Protein AF-0000000084991594 (afdb_homodimer)

Foldseek 3Di:
DDKWKKKKKWDFQQPPQCQQVVLQVLCVVLVWAWEWEADPVNIIIIMTIDDPVSVVVSQVQSCPTDPPTDTDDMDMDIDGHDVPGDHYYYDD/DDKWKKKKKWDFQQPPQCQQVVLQVLCVVLVWAWEWEADPVNIIIIMTIDDPVSVVVSQVQSCVTDPPTDTDDMDMDIDGHDVPGDHYYYDD

Radius of gyration: 16.18 Å; Cα contacts (8 Å, |Δi|>4): 440; chains: 2; bounding box: 39×45×33 Å

Organism: Ammonifex degensii (strain DSM 10501 / KC4) (NCBI:txid429009)

InterPro domains:
  IPR001792 Acylphosphatase-like domain [PF00708] (7-90)
  IPR001792 Acylphosphatase-like domain [PS51160] (5-92)
  IPR017968 Acylphosphatase, conserved site [PS00150] (10-20)
  IPR017968 Acylphosphatase, conserved site [PS00151] (34-50)
  IPR020456 Acylphosphatase [PR00112] (5-20)
  IPR020456 Acylphosphatase [PR00112] (26-51)
  IPR020456 Acylphosphatase [PTHR47268] (4-91)
  IPR036046 Acylphosphatase-like domain superfamily [SSF54975] (2-91)

Secondary structure (DSSP, 8-state):
--EEEEEEEEEEE-SSSSHHHHHHHHHHHHT-EEEEEE-TTS-EEEEEEEEHHHHHHHHHHHTT-STT-EEEEEEEEEE------SSEEEE-/--EEEEEEEEEEE-SSSSHHHHHHHHHHHHT-EEEEEE-TTS-EEEEEEEEHHHHHHHHHHHTT-STT-EEEEEEEEEE------SSEEEE-

Solvent-accessible surface area (backbone atoms only — not comparable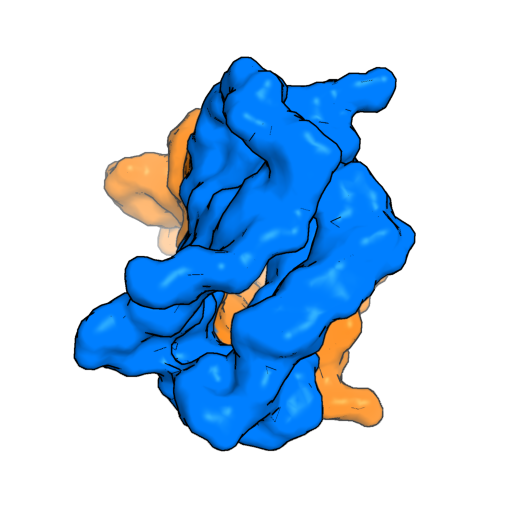 to full-atom values): 9632 Å² total; per-residue (Å²): 128,61,64,29,24,39,41,36,40,39,34,53,51,45,63,97,34,54,35,57,63,46,49,48,53,51,30,60,74,60,64,34,22,34,36,30,30,69,44,95,87,46,33,36,38,35,38,42,33,32,44,47,69,49,47,50,49,52,54,58,44,59,63,52,56,36,81,80,34,44,55,38,31,41,38,40,37,54,46,79,54,76,81,86,52,92,48,59,45,78,49,126,129,62,63,28,23,40,42,37,42,40,35,52,51,46,63,97,34,56,37,58,64,46,50,48,53,50,30,59,74,60,64,34,22,34,36,29,30,71,43,96,87,47,33,36,39,34,39,41,32,32,45,46,70,48,46,52,51,51,54,57,44,58,63,50,56,36,80,79,33,45,54,37,32,42,38,40,38,54,46,79,54,75,82,86,53,92,47,59,47,78,49,128

pLDDT: mean 97.6, std 2.33, range [81.5, 98.94]

Sequence (184 aa):
MKQVRAHVIVHGKVQGVYFRASTLEKAREEGVTGWVRNRPDGTVEAVFEGEEERVKRMIAWCHQGPPWAEVERVEVNWEDWRGEFTDFTIRRMKQVRAHVIVHGKVQGVYFRASTLEKAREEGVTGWVRNRPDGTVEAVFEGEEERVKRMIAWCHQGPPWAEVERVEVNWEDWRGEFTDFTIRR

Structure (mmCIF, N/CA/C/O backbone):
data_AF-0000000084991594-model_v1
#
loop_
_entity.id
_entity.type
_entity.pdbx_description
1 polymer Acylphosphatase
#
loop_
_atom_site.group_PDB
_atom_site.id
_atom_site.type_symbol
_atom_site.label_atom_id
_atom_site.label_alt_id
_atom_site.label_comp_id
_atom_site.label_asym_id
_atom_site.label_entity_id
_atom_site.label_seq_id
_atom_site.pdbx_PDB_ins_code
_atom_site.Cartn_x
_atom_site.Cartn_y
_atom_site.Cartn_z
_atom_site.occupancy
_atom_site.B_iso_or_equiv
_atom_site.auth_seq_id
_atom_site.auth_comp_id
_atom_site.auth_asym_id
_atom_site.auth_atom_id
_atom_site.pdbx_PDB_model_num
ATOM 1 N N . MET A 1 1 ? -13.617 16.797 -5.047 1 81.5 1 MET A N 1
ATOM 2 C CA . MET A 1 1 ? -12.867 15.547 -4.984 1 81.5 1 MET A CA 1
ATOM 3 C C . MET A 1 1 ? -12.734 15.07 -3.545 1 81.5 1 MET A C 1
ATOM 5 O O . MET A 1 1 ? -12.688 15.875 -2.615 1 81.5 1 MET A O 1
ATOM 9 N N . LYS A 1 2 ? -12.781 13.773 -3.23 1 92.69 2 LYS A N 1
ATOM 10 C CA . LYS A 1 2 ? -12.812 13.227 -1.874 1 92.69 2 LYS A CA 1
ATOM 11 C C . LYS A 1 2 ? -11.484 13.477 -1.157 1 92.69 2 LYS A C 1
ATOM 13 O O . LYS A 1 2 ? -10.422 13.203 -1.706 1 92.69 2 LYS A O 1
ATOM 18 N N . GLN A 1 3 ? -11.586 14.234 -0.005 1 97.25 3 GLN A N 1
ATOM 19 C CA . GLN A 1 3 ? -10.422 14.438 0.849 1 97.25 3 GLN A CA 1
ATOM 20 C C . GLN A 1 3 ? -10.211 13.25 1.787 1 97.25 3 GLN A C 1
ATOM 22 O O . GLN A 1 3 ? -11.164 12.766 2.404 1 97.25 3 GLN A O 1
ATOM 27 N N . VAL A 1 4 ? -8.945 12.82 1.884 1 97.5 4 VAL A N 1
ATOM 28 C CA . VAL A 1 4 ? -8.688 11.648 2.711 1 97.5 4 VAL A CA 1
ATOM 29 C C . VAL A 1 4 ? -7.398 11.852 3.512 1 97.5 4 VAL A C 1
ATOM 31 O O . VAL A 1 4 ? -6.699 12.852 3.328 1 97.5 4 VAL A O 1
ATOM 34 N N . ARG A 1 5 ? -7.203 10.906 4.441 1 98.38 5 ARG A N 1
ATOM 35 C CA . ARG A 1 5 ? -5.992 10.82 5.25 1 98.38 5 ARG A CA 1
ATOM 36 C C . ARG A 1 5 ? -5.43 9.398 5.246 1 98.38 5 ARG A C 1
ATOM 38 O O . ARG A 1 5 ? -6.18 8.43 5.359 1 98.38 5 ARG A O 1
ATOM 45 N N . ALA A 1 6 ? -4.129 9.281 5.07 1 98.62 6 ALA A N 1
ATOM 46 C CA . ALA A 1 6 ? -3.447 7.996 5.164 1 98.62 6 ALA A CA 1
ATOM 47 C C . ALA A 1 6 ? -2.252 8.07 6.109 1 98.62 6 ALA A C 1
ATOM 49 O O . ALA A 1 6 ? -1.433 8.992 6.008 1 98.62 6 ALA A O 1
ATOM 50 N N . HIS A 1 7 ? -2.188 7.203 7.012 1 98.81 7 HIS A N 1
ATOM 51 C CA . HIS A 1 7 ? -1.019 6.961 7.852 1 98.81 7 HIS A CA 1
ATOM 52 C C . HIS A 1 7 ? -0.185 5.801 7.312 1 98.81 7 HIS A C 1
ATOM 54 O O . HIS A 1 7 ? -0.691 4.691 7.156 1 98.81 7 HIS A O 1
ATOM 60 N N . VAL A 1 8 ? 1.126 6.02 7.059 1 98.88 8 VAL A N 1
ATOM 61 C CA . VAL A 1 8 ? 1.955 5.078 6.312 1 98.88 8 VAL A CA 1
ATOM 62 C C . VAL A 1 8 ? 3.223 4.766 7.102 1 98.88 8 VAL A C 1
ATOM 64 O O . VAL A 1 8 ? 3.857 5.668 7.656 1 98.88 8 VAL A O 1
ATOM 67 N N . ILE A 1 9 ? 3.551 3.465 7.141 1 98.88 9 ILE A N 1
ATOM 68 C CA . ILE A 1 9 ? 4.832 3.027 7.688 1 98.88 9 ILE A CA 1
ATOM 69 C C . ILE A 1 9 ? 5.602 2.238 6.629 1 98.88 9 ILE A C 1
ATOM 71 O O . ILE A 1 9 ? 5.082 1.269 6.07 1 98.88 9 ILE A O 1
ATOM 75 N N . VAL A 1 10 ? 6.816 2.664 6.406 1 98.88 10 VAL A N 1
ATOM 76 C CA . VAL A 1 10 ? 7.66 2.045 5.391 1 98.88 10 VAL A CA 1
ATOM 77 C C . VAL A 1 10 ? 8.812 1.303 6.062 1 98.88 10 VAL A C 1
ATOM 79 O O . VAL A 1 10 ? 9.531 1.872 6.891 1 98.88 10 VAL A O 1
ATOM 82 N N . HIS A 1 11 ? 8.977 0.034 5.758 1 98.88 11 HIS A N 1
ATOM 83 C CA . HIS A 1 11 ? 10.016 -0.833 6.305 1 98.88 11 HIS A CA 1
ATOM 84 C C . HIS A 1 11 ? 11.07 -1.154 5.254 1 98.88 11 HIS A C 1
ATOM 86 O O . HIS A 1 11 ? 10.766 -1.205 4.059 1 98.88 11 HIS A O 1
ATOM 92 N N . GLY A 1 12 ? 12.352 -1.559 5.719 1 98.62 12 GLY A N 1
ATOM 93 C CA . GLY A 1 12 ? 13.469 -1.92 4.863 1 98.62 12 GLY A CA 1
ATOM 94 C C . GLY A 1 12 ? 14.703 -1.073 5.105 1 98.62 12 GLY A C 1
ATOM 95 O O . GLY A 1 12 ? 14.93 -0.595 6.219 1 98.62 12 GLY A O 1
ATOM 96 N N . LYS A 1 13 ? 15.57 -0.995 4.125 1 98.44 13 LYS A N 1
ATOM 97 C CA . LYS A 1 13 ? 16.641 -0.004 4.125 1 98.44 13 LYS A CA 1
ATOM 98 C C . LYS A 1 13 ? 16.125 1.362 3.678 1 98.44 13 LYS A C 1
ATOM 100 O O . LYS A 1 13 ? 16.266 1.727 2.508 1 98.44 13 LYS A O 1
ATOM 105 N N . VAL A 1 14 ? 15.602 2.129 4.656 1 98.75 14 VAL A N 1
ATOM 106 C CA . VAL A 1 14 ? 14.836 3.312 4.27 1 98.75 14 VAL A CA 1
ATOM 107 C C . VAL A 1 14 ? 15.352 4.531 5.031 1 98.75 14 VAL A C 1
ATOM 109 O O . VAL A 1 14 ? 14.836 5.637 4.863 1 98.75 14 VAL A O 1
ATOM 112 N N . GLN A 1 15 ? 16.266 4.316 5.945 1 98.06 15 GLN A N 1
ATOM 113 C CA . GLN A 1 15 ? 16.969 5.434 6.574 1 98.06 15 GLN A CA 1
ATOM 114 C C . GLN A 1 15 ? 18.391 5.551 6.055 1 98.06 15 GLN A C 1
ATOM 116 O O . GLN A 1 15 ? 18.984 4.562 5.605 1 98.06 15 GLN A O 1
ATOM 121 N N . GLY A 1 16 ? 18.844 6.836 6.156 1 97.56 16 GLY A N 1
ATOM 122 C CA . GLY A 1 16 ? 20.172 7.086 5.605 1 97.56 16 GLY A CA 1
ATOM 123 C C . GLY A 1 16 ? 20.188 7.102 4.09 1 97.56 16 GLY A C 1
ATOM 124 O O . GLY A 1 16 ? 21.25 6.988 3.477 1 97.56 16 GLY A O 1
ATOM 125 N N . VAL A 1 17 ? 19.047 7.23 3.492 1 98.38 17 VAL A N 1
ATOM 126 C CA . VAL A 1 17 ? 18.969 7.164 2.037 1 98.38 17 VAL A CA 1
ATOM 127 C 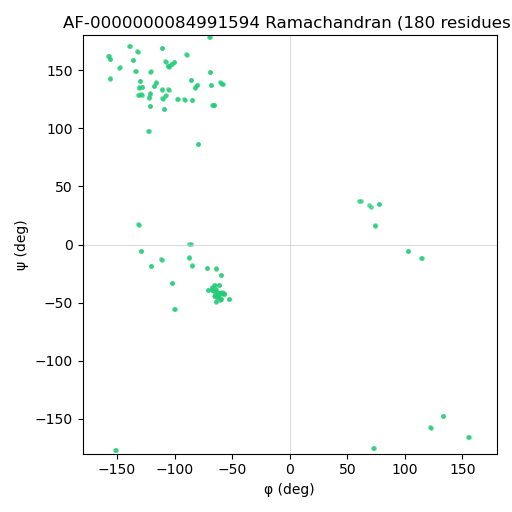C . VAL A 1 17 ? 18.141 8.344 1.511 1 98.38 17 VAL A C 1
ATOM 129 O O . VAL A 1 17 ? 17.484 8.234 0.476 1 98.38 17 VAL A O 1
ATOM 132 N N . TYR A 1 18 ? 17.906 9.406 2.238 1 98.12 18 TYR A N 1
ATOM 133 C CA . TYR A 1 18 ? 17.219 10.641 1.867 1 98.12 18 TYR A CA 1
ATOM 134 C C . TYR A 1 18 ? 15.734 10.406 1.651 1 98.12 18 TYR A C 1
ATOM 136 O O . TYR A 1 18 ? 15.117 11.039 0.791 1 98.12 18 TYR A O 1
ATOM 144 N N . PHE A 1 19 ? 15.156 9.523 2.385 1 98.75 19 PHE A N 1
ATOM 145 C CA . PHE A 1 19 ? 13.742 9.203 2.229 1 98.75 19 PHE A CA 1
ATOM 146 C C . PHE A 1 19 ? 12.875 10.398 2.611 1 98.75 19 PHE A C 1
ATOM 148 O O . PHE A 1 19 ? 11.93 10.734 1.896 1 98.75 19 PHE A O 1
ATOM 155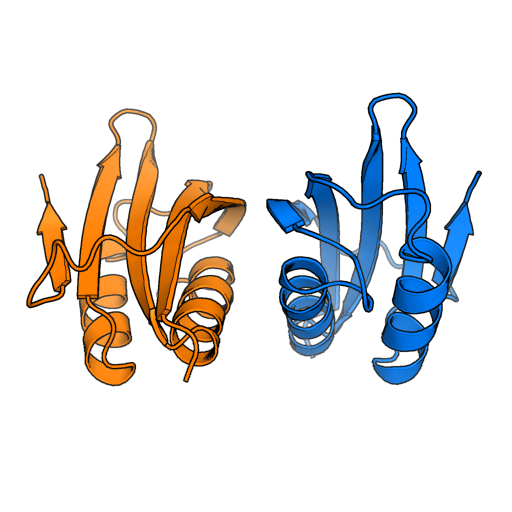 N N . ARG A 1 20 ? 13.242 11.016 3.727 1 98.81 20 ARG A N 1
ATOM 156 C CA . ARG A 1 20 ? 12.438 12.133 4.219 1 98.81 20 ARG A CA 1
ATOM 157 C C . ARG A 1 20 ? 12.453 13.297 3.23 1 98.81 20 ARG A C 1
ATOM 159 O O . ARG A 1 20 ? 11.398 13.836 2.891 1 98.81 20 ARG A O 1
ATOM 166 N N . ALA A 1 21 ? 13.609 13.648 2.801 1 98.56 21 ALA A N 1
ATOM 167 C CA . ALA A 1 21 ? 13.742 14.758 1.867 1 98.56 21 ALA A CA 1
ATOM 168 C C . ALA A 1 21 ? 13 14.477 0.564 1 98.56 21 ALA A C 1
ATOM 170 O O . ALA A 1 21 ? 12.328 15.359 0.024 1 98.56 21 ALA A O 1
ATOM 171 N N . SER A 1 22 ? 13.117 13.273 0.084 1 98.75 22 SER A N 1
ATOM 172 C CA . SER A 1 22 ? 12.453 12.883 -1.158 1 98.75 22 SER A CA 1
ATOM 173 C C . SER A 1 22 ? 10.938 12.852 -0.994 1 98.75 22 SER A C 1
ATOM 175 O O . SER A 1 22 ? 10.203 13.203 -1.916 1 98.75 22 SER A O 1
ATOM 177 N N . THR A 1 23 ? 10.469 12.375 0.18 1 98.75 23 THR A N 1
ATOM 178 C CA . THR A 1 23 ? 9.039 12.383 0.461 1 98.75 23 THR A CA 1
ATOM 179 C C . THR A 1 23 ? 8.492 13.805 0.429 1 98.75 23 THR A C 1
ATOM 181 O O . THR A 1 23 ? 7.414 14.047 -0.119 1 98.75 23 THR A O 1
ATOM 184 N N . LEU A 1 24 ? 9.242 14.695 1.019 1 98.75 24 LEU A N 1
ATOM 185 C CA . LEU A 1 24 ? 8.852 16.094 1.027 1 98.75 24 LEU A CA 1
ATOM 186 C C . LEU A 1 24 ? 8.719 16.641 -0.394 1 98.75 24 LEU A C 1
ATOM 188 O O . LEU A 1 24 ? 7.738 17.297 -0.726 1 98.75 24 LEU A O 1
ATOM 192 N N . GLU A 1 25 ? 9.656 16.391 -1.214 1 98.69 25 GLU A N 1
ATOM 193 C CA . GLU A 1 25 ? 9.641 16.859 -2.6 1 98.69 25 GLU A CA 1
ATOM 194 C C . GLU A 1 25 ? 8.445 16.281 -3.357 1 98.69 25 GLU A C 1
ATOM 196 O O . GLU A 1 25 ? 7.75 17 -4.074 1 98.69 25 GLU A O 1
ATOM 201 N N . LYS A 1 26 ? 8.219 14.984 -3.211 1 98.5 26 LYS A N 1
ATOM 202 C CA . LYS A 1 26 ? 7.098 14.336 -3.885 1 98.5 26 LYS A CA 1
ATOM 203 C C . LYS A 1 26 ? 5.766 14.891 -3.391 1 98.5 26 LYS A C 1
ATOM 205 O O . LYS A 1 26 ? 4.844 15.102 -4.184 1 98.5 26 LYS A O 1
ATOM 210 N N . ALA A 1 27 ? 5.676 15.109 -2.102 1 98.75 27 ALA A N 1
ATOM 211 C CA . ALA A 1 27 ? 4.453 15.656 -1.52 1 98.75 27 ALA A CA 1
ATOM 212 C C . ALA A 1 27 ? 4.145 17.031 -2.094 1 98.75 27 ALA A C 1
ATOM 214 O O . ALA A 1 27 ? 2.984 17.344 -2.383 1 98.75 27 ALA A O 1
ATOM 215 N N . ARG A 1 28 ? 5.133 17.812 -2.246 1 98.44 28 ARG A N 1
ATOM 216 C CA . ARG A 1 28 ? 4.961 19.141 -2.828 1 98.44 28 ARG A CA 1
ATOM 217 C C . ARG A 1 28 ? 4.516 19.047 -4.285 1 98.44 28 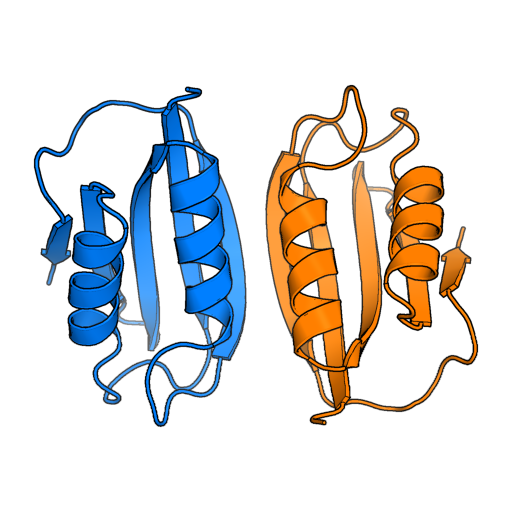ARG A C 1
ATOM 219 O O . ARG A 1 28 ? 3.633 19.781 -4.715 1 98.44 28 ARG A O 1
ATOM 226 N N . GLU A 1 29 ? 5.094 18.188 -5.012 1 98.56 29 GLU A N 1
ATOM 227 C CA . GLU A 1 29 ? 4.719 17.953 -6.402 1 98.56 29 GLU A CA 1
ATOM 228 C C . GLU A 1 29 ? 3.25 17.547 -6.516 1 98.56 29 GLU A C 1
ATOM 230 O O . GLU A 1 29 ? 2.547 17.984 -7.426 1 98.56 29 GLU A O 1
ATOM 235 N N . GLU A 1 30 ? 2.807 16.719 -5.598 1 98.12 30 GLU A N 1
ATOM 236 C CA . GLU A 1 30 ? 1.455 16.172 -5.652 1 98.12 30 GLU A CA 1
ATOM 237 C C . GLU A 1 30 ? 0.447 17.125 -5.008 1 98.12 30 GLU A C 1
ATOM 239 O O . GLU A 1 30 ? -0.763 16.953 -5.184 1 98.12 30 GLU A O 1
ATOM 244 N N . GLY A 1 31 ? 0.96 18.016 -4.223 1 98.19 31 GLY A N 1
ATOM 245 C CA . GLY A 1 31 ? 0.078 18.953 -3.553 1 98.19 31 GLY A CA 1
ATOM 246 C C . GLY A 1 31 ? -0.637 18.344 -2.357 1 98.19 31 GLY A C 1
ATOM 247 O O . GLY A 1 31 ? -1.803 18.656 -2.104 1 98.19 31 GLY A O 1
ATOM 248 N N . VAL A 1 32 ? -0.017 17.484 -1.643 1 98.44 32 VAL A N 1
ATOM 249 C CA . VAL A 1 32 ? -0.579 16.891 -0.435 1 98.44 32 VAL A CA 1
ATOM 250 C C . VAL A 1 32 ? 0.081 17.516 0.799 1 98.44 32 VAL A C 1
ATOM 252 O O . VAL A 1 32 ? 1.212 18 0.728 1 98.44 32 VAL A O 1
ATOM 255 N N . THR A 1 33 ? -0.651 17.5 1.863 1 98.75 33 THR A N 1
ATOM 256 C CA . THR A 1 33 ? -0.133 18.031 3.119 1 98.75 33 THR A CA 1
ATOM 257 C C . THR A 1 33 ? 0.094 16.906 4.129 1 98.75 33 THR A C 1
ATOM 259 O O . THR A 1 33 ? -0.287 15.766 3.883 1 98.75 33 THR A O 1
ATOM 262 N N . GLY A 1 34 ? 0.795 17.172 5.312 1 98.81 34 GLY A N 1
ATOM 263 C CA . GLY A 1 34 ? 1.123 16.172 6.309 1 98.81 34 GLY A CA 1
ATOM 264 C C . GLY A 1 34 ? 2.566 16.234 6.77 1 98.81 34 GLY A C 1
ATOM 265 O O . G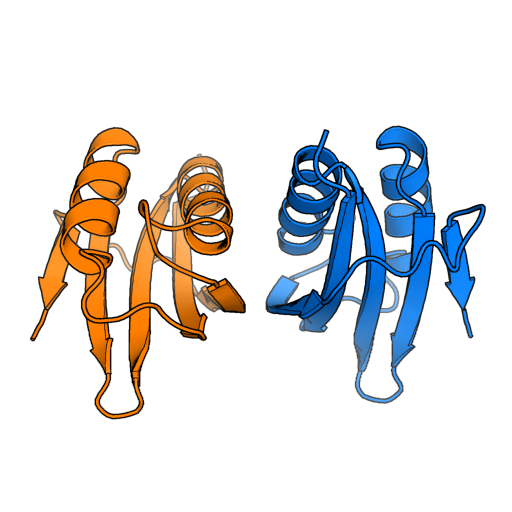LY A 1 34 ? 3.141 17.312 6.879 1 98.81 34 GLY A O 1
ATOM 266 N N . TRP A 1 35 ? 3.115 14.992 7.121 1 98.88 35 TRP A N 1
ATOM 267 C CA . TRP A 1 35 ? 4.492 14.992 7.605 1 98.88 35 TRP A CA 1
ATOM 268 C C . TRP A 1 35 ? 5.137 13.625 7.402 1 98.88 35 TRP A C 1
ATOM 270 O O . TRP A 1 35 ? 4.449 12.641 7.137 1 98.88 35 TRP A O 1
ATOM 280 N N . VAL A 1 36 ? 6.453 13.609 7.465 1 98.94 36 VAL A N 1
ATOM 281 C CA . VAL A 1 36 ? 7.258 12.391 7.426 1 98.94 36 VAL A CA 1
ATOM 282 C C . VAL A 1 36 ? 8.32 12.438 8.523 1 98.94 36 VAL A C 1
ATOM 284 O O . VAL A 1 36 ? 8.836 13.516 8.852 1 98.94 36 VAL A O 1
ATOM 287 N N . ARG A 1 37 ? 8.68 11.32 9.031 1 98.81 37 ARG A N 1
ATOM 288 C CA . ARG A 1 37 ? 9.742 11.25 10.031 1 98.81 37 ARG A CA 1
ATOM 289 C C . ARG A 1 37 ? 10.383 9.867 10.047 1 98.81 37 ARG A C 1
ATOM 291 O O . ARG A 1 37 ? 9.773 8.891 9.617 1 98.81 37 ARG A O 1
ATOM 298 N N . ASN A 1 38 ? 11.578 9.82 10.586 1 98.69 38 ASN A N 1
ATOM 299 C CA . ASN A 1 38 ? 12.219 8.555 10.922 1 98.69 38 ASN A CA 1
ATOM 300 C C . ASN A 1 38 ? 11.797 8.062 12.312 1 98.69 38 ASN A C 1
ATOM 302 O O . ASN A 1 38 ? 11.688 8.859 13.242 1 98.69 38 ASN A O 1
ATOM 306 N N . ARG A 1 39 ? 11.617 6.789 12.43 1 98.62 39 ARG A N 1
ATOM 307 C CA . ARG A 1 39 ? 11.367 6.191 13.734 1 98.62 39 ARG A CA 1
ATOM 308 C C . ARG A 1 39 ? 12.633 5.547 14.289 1 98.62 39 ARG A C 1
ATOM 310 O O . ARG A 1 39 ? 13.508 5.121 13.531 1 98.62 39 ARG A O 1
ATOM 317 N N . PRO A 1 40 ? 12.648 5.418 15.617 1 97.75 40 PRO A N 1
ATOM 318 C CA . PRO A 1 40 ? 13.828 4.809 16.234 1 97.75 40 PRO A CA 1
ATOM 319 C C . PRO A 1 40 ? 14.023 3.352 15.82 1 97.75 40 PRO A C 1
ATOM 321 O O . PRO A 1 40 ? 15.141 2.836 15.867 1 97.75 40 PRO A O 1
ATOM 324 N N . ASP A 1 41 ? 13.023 2.707 15.359 1 98.19 41 ASP A N 1
ATOM 325 C CA . ASP A 1 41 ? 13.102 1.291 15.023 1 98.19 41 ASP A CA 1
ATOM 326 C C . ASP A 1 41 ? 13.594 1.098 13.586 1 98.19 41 ASP A C 1
ATOM 328 O O . ASP A 1 41 ? 13.617 -0.025 13.078 1 98.19 41 ASP A O 1
ATOM 332 N N . GLY A 1 42 ? 13.883 2.146 12.883 1 98.44 42 GLY A N 1
ATOM 333 C CA . GLY A 1 42 ? 14.477 2.045 11.562 1 98.44 42 GLY A CA 1
ATOM 334 C C . GLY A 1 42 ? 13.484 2.283 10.438 1 98.44 42 GLY A C 1
ATOM 335 O O . GLY A 1 42 ? 13.867 2.352 9.273 1 98.44 42 GLY A O 1
ATOM 336 N N . THR A 1 43 ? 12.211 2.432 10.828 1 98.75 43 THR A N 1
ATOM 337 C CA . THR A 1 43 ? 11.188 2.639 9.805 1 98.75 43 THR A CA 1
ATOM 338 C C . THR A 1 43 ? 11.008 4.129 9.523 1 98.75 43 THR A C 1
ATOM 340 O O . THR A 1 43 ? 11.531 4.973 10.25 1 98.75 43 THR A O 1
ATOM 343 N N . VAL A 1 44 ? 10.344 4.406 8.367 1 98.88 44 VAL A N 1
ATOM 344 C CA . VAL A 1 44 ? 9.875 5.75 8.039 1 98.88 44 VAL A CA 1
ATOM 345 C C . VAL A 1 44 ? 8.359 5.824 8.227 1 98.88 44 VAL A C 1
ATOM 347 O O . VAL A 1 44 ? 7.633 4.922 7.812 1 98.88 44 VAL A O 1
ATOM 350 N N . GLU A 1 45 ? 7.945 6.852 8.875 1 98.94 45 GLU A N 1
ATOM 351 C CA . GLU A 1 45 ? 6.535 7.109 9.141 1 98.94 45 GLU A CA 1
ATOM 352 C C . GLU A 1 45 ? 6.062 8.383 8.445 1 98.94 45 GLU A C 1
ATOM 354 O O . GLU A 1 45 ? 6.766 9.391 8.445 1 98.94 45 GLU A O 1
ATOM 359 N N . ALA A 1 46 ? 4.867 8.336 7.891 1 98.94 46 ALA A N 1
ATOM 360 C CA . ALA A 1 46 ? 4.336 9.539 7.254 1 98.94 46 ALA A CA 1
ATOM 361 C C . ALA A 1 46 ? 2.814 9.602 7.387 1 98.94 46 ALA A C 1
ATOM 363 O O . ALA A 1 46 ? 2.152 8.57 7.508 1 98.94 46 ALA A O 1
ATOM 364 N N . VAL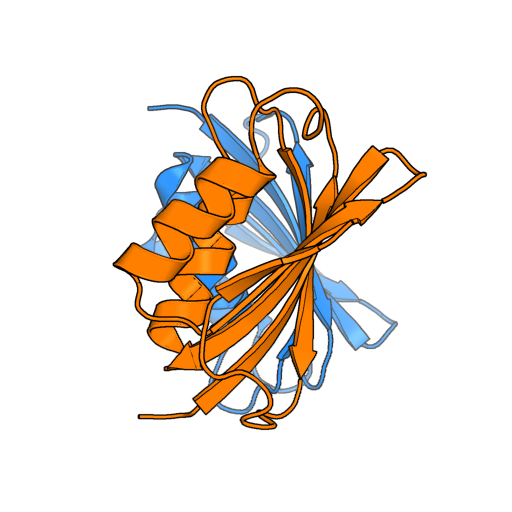 A 1 47 ? 2.318 10.805 7.379 1 98.88 47 VAL A N 1
ATOM 365 C CA . VAL A 1 47 ? 0.896 11.094 7.227 1 98.88 47 VAL A CA 1
ATOM 366 C C . VAL A 1 47 ? 0.68 11.984 6.004 1 98.88 47 VAL A C 1
ATOM 368 O O . VAL A 1 47 ? 1.374 12.984 5.824 1 98.88 47 VAL A O 1
ATOM 371 N N . PHE A 1 48 ? -0.246 11.562 5.172 1 98.69 48 PHE A N 1
ATOM 372 C CA . PHE A 1 48 ? -0.621 12.32 3.986 1 98.69 48 PHE A CA 1
ATOM 373 C C . PHE A 1 48 ? -2.084 12.742 4.055 1 98.69 48 PHE A C 1
ATOM 375 O O . PHE A 1 48 ? -2.957 11.93 4.359 1 98.69 48 PHE A O 1
ATOM 382 N N . GLU A 1 49 ? -2.398 13.938 3.717 1 98.62 49 GLU A N 1
ATOM 383 C CA . GLU A 1 49 ? -3.76 14.438 3.547 1 98.62 49 GLU A CA 1
ATOM 384 C C . GLU A 1 49 ? -3.924 15.156 2.211 1 98.62 49 GLU A C 1
ATOM 386 O O . GLU A 1 49 ? -3.021 15.875 1.771 1 98.62 49 GLU A O 1
ATOM 391 N N . GLY A 1 50 ? -5.074 14.945 1.589 1 98.06 50 GLY A N 1
ATOM 392 C CA . GLY A 1 50 ? -5.371 15.586 0.316 1 98.06 50 GLY A CA 1
ATOM 393 C C . GLY A 1 50 ? -6.395 14.82 -0.509 1 98.06 50 GLY A C 1
ATOM 394 O O . GLY A 1 50 ? -7.121 13.977 0.019 1 98.06 50 GLY A O 1
ATOM 395 N N . GLU A 1 51 ? -6.453 15.195 -1.746 1 97.5 51 GLU A N 1
ATOM 396 C CA . GLU A 1 51 ? -7.324 14.469 -2.66 1 97.5 51 GLU A CA 1
ATOM 397 C C . GLU A 1 51 ? -6.922 13 -2.756 1 97.5 51 GLU A C 1
ATOM 399 O O . GLU A 1 51 ? -5.73 12.68 -2.828 1 97.5 51 GLU A O 1
ATOM 404 N N . GLU A 1 52 ? -7.941 12.156 -2.791 1 96.88 52 GLU A N 1
ATOM 405 C CA . GLU A 1 52 ? -7.742 10.711 -2.693 1 96.88 52 GLU A CA 1
ATOM 406 C C . GLU A 1 52 ? -6.73 10.219 -3.725 1 96.88 52 GLU A C 1
ATOM 408 O O . GLU A 1 52 ? -5.816 9.469 -3.395 1 96.88 52 GLU A O 1
ATOM 413 N N . GLU A 1 53 ? -6.855 10.633 -4.957 1 95.81 53 GLU A N 1
ATOM 414 C CA . GLU A 1 53 ? -5.977 10.164 -6.02 1 95.81 53 GLU A CA 1
ATOM 415 C C . GLU A 1 53 ? -4.535 10.617 -5.789 1 95.81 53 GLU A C 1
ATOM 417 O O . GLU A 1 53 ? -3.592 9.898 -6.121 1 95.81 53 GLU A O 1
ATOM 422 N N . ARG A 1 54 ? -4.395 11.75 -5.266 1 97.88 54 ARG A N 1
ATOM 423 C CA . ARG A 1 54 ? -3.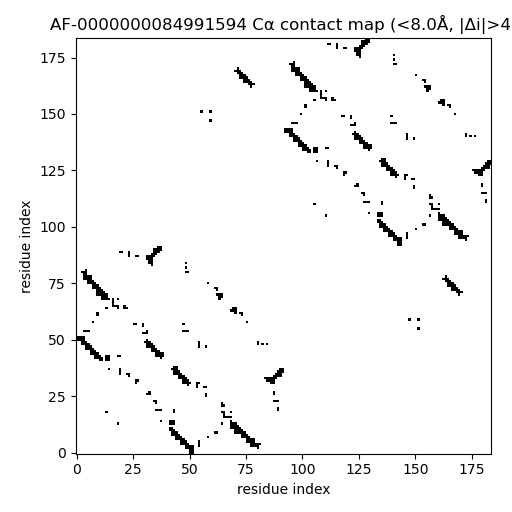066 12.281 -4.98 1 97.88 54 ARG A CA 1
ATOM 424 C C . ARG A 1 54 ? -2.414 11.539 -3.822 1 97.88 54 ARG A C 1
ATOM 426 O O . ARG A 1 54 ? -1.215 11.25 -3.857 1 97.88 54 ARG A O 1
ATOM 433 N N . VAL A 1 55 ? -3.23 11.219 -2.844 1 98.19 55 VAL A N 1
ATOM 434 C CA . VAL A 1 55 ? -2.732 10.438 -1.716 1 98.19 55 VAL A CA 1
ATOM 435 C C . VAL A 1 55 ? -2.346 9.039 -2.186 1 98.19 55 VAL A C 1
ATOM 437 O O . VAL A 1 55 ? -1.317 8.5 -1.771 1 98.19 55 VAL A O 1
ATOM 440 N N . LYS A 1 56 ? -3.133 8.453 -3.068 1 96.38 56 LYS A N 1
ATOM 441 C CA . LYS A 1 56 ? -2.816 7.141 -3.621 1 96.38 56 LYS A CA 1
ATOM 442 C C . LYS A 1 56 ? -1.499 7.168 -4.391 1 96.38 56 LYS A C 1
ATOM 444 O O . LYS A 1 56 ? -0.729 6.207 -4.348 1 96.38 56 LYS A O 1
ATOM 449 N N . ARG A 1 57 ? -1.214 8.25 -5.047 1 97 57 ARG A N 1
ATOM 450 C CA . ARG A 1 57 ? 0.056 8.391 -5.75 1 97 57 ARG A CA 1
ATOM 451 C C . ARG A 1 57 ? 1.223 8.453 -4.77 1 97 57 ARG A C 1
ATOM 453 O O . ARG A 1 57 ? 2.297 7.914 -5.039 1 97 57 ARG A O 1
ATOM 460 N N . MET A 1 58 ? 1.02 9.102 -3.635 1 98.38 58 MET A N 1
ATOM 461 C CA . MET A 1 58 ? 2.055 9.125 -2.605 1 98.38 58 MET A CA 1
ATOM 462 C C . MET A 1 58 ? 2.348 7.719 -2.092 1 98.38 58 MET A C 1
ATOM 464 O O . MET A 1 58 ? 3.508 7.344 -1.919 1 98.38 58 MET A O 1
ATOM 468 N N . ILE A 1 59 ? 1.272 7 -1.877 1 98.31 59 ILE A N 1
ATOM 469 C CA . ILE A 1 59 ? 1.41 5.637 -1.373 1 98.31 59 ILE A CA 1
ATOM 470 C C . ILE A 1 59 ? 2.164 4.785 -2.391 1 98.31 59 ILE A C 1
ATOM 472 O O . ILE A 1 59 ? 3.064 4.023 -2.027 1 98.31 59 ILE A O 1
ATOM 476 N N . ALA A 1 60 ? 1.803 4.91 -3.645 1 96.88 60 ALA A N 1
ATOM 477 C CA . ALA A 1 60 ? 2.502 4.188 -4.703 1 96.88 60 ALA A CA 1
ATOM 478 C C . ALA A 1 60 ? 3.992 4.516 -4.699 1 96.88 60 ALA A C 1
ATOM 480 O O . ALA A 1 60 ? 4.832 3.623 -4.84 1 96.88 60 ALA A O 1
ATOM 481 N N . TRP A 1 61 ? 4.324 5.723 -4.535 1 97.62 61 TRP A N 1
ATOM 482 C CA . TRP A 1 61 ? 5.715 6.152 -4.504 1 97.62 61 TRP A CA 1
ATOM 483 C C . TRP A 1 61 ? 6.445 5.551 -3.307 1 97.62 61 TRP A C 1
ATOM 485 O O . TRP A 1 61 ? 7.617 5.176 -3.408 1 97.62 61 TRP A O 1
ATOM 495 N N . CYS A 1 62 ? 5.773 5.461 -2.152 1 98.25 62 CYS A N 1
ATOM 496 C CA . CYS A 1 62 ? 6.379 4.922 -0.939 1 98.25 62 CYS A CA 1
ATOM 497 C C . CYS A 1 62 ? 6.84 3.484 -1.15 1 98.25 62 CYS A C 1
ATOM 499 O O . CYS A 1 62 ? 7.738 3.008 -0.455 1 98.25 62 CYS A O 1
ATOM 501 N N . HIS A 1 63 ? 6.23 2.754 -2.076 1 97.56 63 HIS A N 1
ATOM 502 C CA . HIS A 1 63 ? 6.641 1.389 -2.381 1 97.56 63 HIS A CA 1
ATOM 503 C C . HIS A 1 63 ? 7.973 1.367 -3.125 1 97.56 63 HIS A C 1
ATOM 505 O O . HIS A 1 63 ? 8.641 0.334 -3.176 1 97.56 63 HIS A O 1
ATOM 511 N N . GLN A 1 64 ? 8.328 2.449 -3.707 1 95.44 64 GLN A N 1
ATOM 512 C CA . GLN A 1 64 ? 9.586 2.59 -4.434 1 95.44 64 GLN A CA 1
ATOM 513 C C . GLN A 1 64 ? 10.633 3.307 -3.584 1 95.44 64 GLN A C 1
ATOM 515 O O . GLN A 1 64 ? 11.719 2.781 -3.357 1 95.44 64 GLN A O 1
ATOM 520 N N . GLY A 1 65 ? 10.242 4.531 -3.119 1 97.12 65 GLY A N 1
ATOM 521 C CA . GLY A 1 65 ? 11.148 5.379 -2.365 1 97.12 65 GLY A CA 1
ATOM 522 C C . GLY A 1 65 ? 12.227 6.012 -3.223 1 97.12 65 GLY A C 1
ATOM 523 O O . GLY A 1 65 ? 12.148 5.973 -4.453 1 97.12 65 GLY A O 1
ATOM 524 N N . PRO A 1 66 ? 13.188 6.758 -2.523 1 97.81 66 PRO A N 1
ATOM 525 C CA . PRO A 1 66 ? 14.305 7.363 -3.256 1 97.81 66 PRO A CA 1
ATOM 526 C C . PRO A 1 66 ? 15.289 6.328 -3.791 1 97.81 66 PRO A C 1
ATOM 528 O O . PRO A 1 66 ? 15.211 5.148 -3.436 1 97.81 66 PRO A O 1
ATOM 531 N N . PRO A 1 67 ? 16.281 7.059 -4.492 1 91.75 67 PRO A N 1
ATOM 532 C CA . PRO A 1 67 ? 17.312 6.152 -5.008 1 91.75 67 PRO A CA 1
ATOM 533 C C . PRO A 1 67 ? 18.109 5.477 -3.898 1 91.75 67 PRO A C 1
ATOM 535 O O . PRO A 1 67 ? 18.391 6.094 -2.867 1 91.75 67 PRO A O 1
ATOM 538 N N . TRP A 1 68 ? 18.234 4.34 -3.654 1 95.44 68 TRP A N 1
ATOM 539 C CA . TRP A 1 68 ? 19.094 3.551 -2.773 1 95.44 68 TRP A CA 1
ATOM 540 C C . TRP A 1 68 ? 18.266 2.869 -1.685 1 95.44 68 TRP A C 1
ATOM 542 O O . TRP A 1 68 ? 18.797 2.098 -0.886 1 95.44 68 TRP A O 1
ATOM 552 N N . ALA A 1 69 ? 17.016 3.361 -1.671 1 98.12 69 ALA A N 1
ATOM 553 C CA . ALA A 1 69 ? 16.141 2.688 -0.712 1 98.12 69 ALA A CA 1
ATOM 554 C C . ALA A 1 69 ? 15.836 1.262 -1.159 1 98.12 69 ALA A C 1
ATOM 556 O O . ALA A 1 69 ? 15.852 0.963 -2.355 1 98.12 69 ALA A O 1
ATOM 557 N N . GLU A 1 70 ? 15.641 0.378 -0.3 1 97.81 70 GLU A N 1
ATOM 558 C CA . GLU A 1 70 ? 15.078 -0.958 -0.484 1 97.81 70 GLU A CA 1
ATOM 559 C C . GLU A 1 70 ? 13.852 -1.168 0.395 1 97.81 70 GLU A C 1
ATOM 561 O O . GLU A 1 70 ? 13.969 -1.548 1.562 1 97.81 70 GLU A O 1
ATOM 566 N N . VAL A 1 71 ? 12.703 -0.989 -0.198 1 98.44 71 VAL A N 1
ATOM 567 C CA . VAL A 1 71 ? 11.453 -1.085 0.555 1 98.44 71 VAL A CA 1
ATOM 568 C C . VAL A 1 71 ? 11.008 -2.543 0.634 1 98.44 71 VAL A C 1
ATOM 570 O O . VAL A 1 71 ? 10.828 -3.199 -0.394 1 98.44 71 VAL A O 1
ATOM 573 N N . GLU A 1 72 ? 10.82 -3.016 1.829 1 98.44 72 GLU A N 1
ATOM 574 C CA . GLU A 1 72 ? 10.461 -4.41 2.061 1 98.44 72 GLU A CA 1
ATOM 575 C C . GLU A 1 72 ? 8.969 -4.555 2.365 1 98.44 72 GLU A C 1
ATOM 577 O O . GLU A 1 72 ? 8.359 -5.566 2.027 1 98.44 72 GLU A O 1
ATOM 582 N N . ARG A 1 73 ? 8.422 -3.557 3.008 1 98.69 73 ARG A N 1
ATOM 583 C CA . ARG A 1 73 ? 7.035 -3.613 3.463 1 98.69 73 ARG A CA 1
ATOM 584 C C . ARG A 1 73 ? 6.457 -2.213 3.635 1 98.69 73 ARG A C 1
ATOM 586 O O . ARG A 1 73 ? 7.137 -1.311 4.125 1 98.69 73 ARG A O 1
ATOM 593 N N . VAL A 1 74 ? 5.176 -2.047 3.295 1 98.81 74 VAL A N 1
ATOM 594 C CA . VAL A 1 74 ? 4.449 -0.803 3.523 1 98.81 74 VAL A CA 1
ATOM 595 C C . VAL A 1 74 ? 3.107 -1.102 4.191 1 98.81 74 VAL A C 1
ATOM 597 O O . VAL A 1 74 ? 2.357 -1.967 3.732 1 98.81 74 VAL A O 1
ATOM 600 N N . GLU A 1 75 ? 2.846 -0.448 5.223 1 98.75 75 GLU A N 1
ATOM 601 C CA . GLU A 1 75 ? 1.549 -0.474 5.891 1 98.75 75 GLU A CA 1
ATOM 602 C C . GLU A 1 75 ? 0.795 0.837 5.684 1 98.75 75 GLU A C 1
ATOM 604 O O . GLU A 1 75 ? 1.333 1.916 5.941 1 98.75 75 GLU A O 1
ATOM 609 N N . VAL A 1 76 ? -0.406 0.726 5.238 1 98.81 76 VAL A N 1
ATOM 610 C CA . VAL A 1 76 ? -1.241 1.9 5.008 1 98.81 76 VAL A CA 1
ATOM 611 C C . VAL A 1 76 ? -2.516 1.799 5.844 1 98.81 76 VAL A C 1
ATOM 613 O O . VAL A 1 76 ? -3.289 0.851 5.695 1 98.81 76 VAL A O 1
ATOM 616 N N . ASN A 1 77 ? -2.719 2.73 6.73 1 98.69 77 ASN A N 1
ATOM 617 C CA . ASN A 1 77 ? -3.959 2.881 7.484 1 98.69 77 ASN A CA 1
ATOM 618 C C . ASN A 1 77 ? -4.738 4.113 7.035 1 98.69 77 ASN A C 1
ATOM 620 O O . ASN A 1 77 ? -4.277 5.242 7.215 1 98.69 77 ASN A O 1
ATOM 624 N N . TRP A 1 78 ? -5.93 3.9 6.5 1 98.06 78 TRP A N 1
ATOM 625 C CA . TRP A 1 78 ? -6.773 5.016 6.082 1 98.06 78 TRP A CA 1
ATOM 626 C C . TRP A 1 78 ? -7.496 5.625 7.277 1 98.06 78 TRP A C 1
ATOM 628 O O . TRP A 1 78 ? -7.984 4.906 8.156 1 98.06 78 TRP A O 1
ATOM 638 N N . GLU A 1 79 ? -7.516 6.93 7.285 1 97 79 GLU A N 1
ATOM 639 C CA . GLU A 1 79 ? -8.18 7.676 8.352 1 97 79 GLU A CA 1
ATOM 640 C C . GLU A 1 79 ? -9.086 8.766 7.781 1 97 79 GLU A C 1
ATOM 642 O O . GLU A 1 79 ? -8.984 9.109 6.602 1 97 79 GLU A O 1
ATOM 647 N N . ASP A 1 80 ? -9.914 9.281 8.609 1 94.5 80 ASP A N 1
ATOM 648 C CA . ASP A 1 80 ? -10.734 10.422 8.203 1 94.5 80 ASP A CA 1
ATOM 649 C C . ASP A 1 80 ? -9.883 11.672 8.008 1 94.5 80 ASP A C 1
ATOM 651 O O . ASP A 1 80 ? -8.969 11.938 8.797 1 94.5 80 ASP A O 1
ATOM 655 N N . TRP A 1 81 ? -10.203 12.375 6.922 1 94.94 81 TRP A N 1
ATOM 656 C CA . TRP A 1 81 ? -9.547 13.656 6.688 1 94.94 81 TRP A CA 1
ATOM 657 C C . TRP A 1 81 ? -9.789 14.609 7.852 1 94.94 81 TRP A C 1
ATOM 659 O O . TRP A 1 81 ? -10.906 14.711 8.359 1 94.94 81 TRP A O 1
ATOM 669 N N . ARG A 1 82 ? -8.789 15.359 8.312 1 96.12 82 ARG A N 1
ATOM 670 C CA . ARG A 1 82 ? -8.914 16.266 9.453 1 96.12 82 ARG A CA 1
ATOM 671 C C . ARG A 1 82 ? -8.609 17.703 9.047 1 96.12 82 ARG A C 1
ATOM 673 O O . ARG A 1 82 ? -8.945 18.641 9.766 1 96.12 82 ARG A O 1
ATOM 680 N N . GLY A 1 83 ? -7.926 17.844 7.895 1 94.25 83 GLY A N 1
ATOM 681 C CA . GLY A 1 83 ? -7.52 19.188 7.473 1 94.25 83 GLY A CA 1
ATOM 682 C C . GLY A 1 83 ? -6.586 19.859 8.453 1 94.25 83 GLY A C 1
ATOM 683 O O . GLY A 1 83 ? -6.695 21.062 8.695 1 94.25 83 GLY A O 1
ATOM 684 N N . GLU A 1 84 ? -5.695 19.078 9.047 1 94.5 84 GLU A N 1
ATOM 685 C CA . GLU A 1 84 ? -4.879 19.547 10.164 1 94.5 84 GLU A CA 1
ATOM 686 C C . GLU A 1 84 ? -3.6 20.219 9.672 1 94.5 84 GLU A C 1
ATOM 688 O O . GLU A 1 84 ? -2.947 20.938 10.422 1 94.5 84 GLU A O 1
ATOM 693 N N . PHE A 1 85 ? -3.334 20.062 8.445 1 97.06 85 PHE A N 1
ATOM 694 C CA . PHE A 1 85 ? -2.041 20.531 7.953 1 97.06 85 PHE A CA 1
ATOM 695 C C . PHE A 1 85 ? -2.221 21.578 6.859 1 97.06 85 PHE A C 1
ATOM 697 O O . PHE A 1 85 ? -3.15 21.484 6.055 1 97.06 85 PHE A O 1
ATOM 704 N N . THR A 1 86 ? -1.321 22.484 6.758 1 96.44 86 THR A N 1
ATOM 705 C CA . THR A 1 86 ? -1.335 23.5 5.711 1 96.44 86 THR A CA 1
ATOM 706 C C . THR A 1 86 ? -0.195 23.281 4.723 1 96.44 86 THR A C 1
ATOM 708 O O . THR A 1 86 ? -0.186 23.859 3.637 1 96.44 86 THR A O 1
ATOM 711 N N . ASP A 1 87 ? 0.673 22.484 5.082 1 98.19 87 ASP A N 1
ATOM 712 C CA . ASP A 1 87 ? 1.828 22.141 4.262 1 98.19 87 ASP A CA 1
ATOM 713 C C . ASP A 1 87 ? 2.318 20.719 4.582 1 98.19 87 ASP A C 1
ATOM 715 O O . ASP A 1 87 ? 1.647 19.969 5.297 1 98.19 87 ASP A O 1
ATOM 719 N N . PHE A 1 88 ? 3.418 20.281 3.955 1 98.81 88 PHE A N 1
ATOM 720 C CA . PHE A 1 88 ? 4.098 19.031 4.25 1 98.81 88 PHE A CA 1
ATOM 721 C C . PHE A 1 88 ? 5.457 19.281 4.891 1 98.81 88 PHE A C 1
ATOM 723 O O . PHE A 1 88 ? 6.238 20.094 4.391 1 98.81 88 PHE A O 1
ATOM 730 N N . THR A 1 89 ? 5.75 18.562 5.988 1 98.69 89 THR A N 1
ATOM 731 C CA . THR A 1 89 ? 6.984 18.875 6.699 1 98.69 89 THR A CA 1
ATOM 732 C C . THR A 1 89 ? 7.727 17.609 7.09 1 98.69 89 THR A C 1
ATOM 734 O O . THR A 1 89 ? 7.145 16.516 7.109 1 98.69 89 THR A O 1
ATOM 737 N N . ILE A 1 90 ? 9.039 17.703 7.355 1 98.62 90 ILE A N 1
ATOM 738 C CA . ILE A 1 90 ? 9.836 16.656 7.977 1 98.62 90 ILE A CA 1
ATOM 739 C C . ILE A 1 90 ? 9.836 16.844 9.492 1 98.62 90 ILE A C 1
ATOM 741 O O . ILE A 1 90 ? 10.18 17.906 9.992 1 98.62 90 ILE A O 1
ATOM 745 N N . ARG A 1 91 ? 9.445 15.836 10.18 1 97.56 91 ARG A N 1
ATOM 746 C CA . ARG A 1 91 ? 9.453 15.875 11.641 1 97.56 91 ARG A CA 1
ATOM 747 C C . ARG A 1 91 ? 10.648 15.117 12.203 1 97.56 91 ARG A C 1
ATOM 749 O O . ARG A 1 91 ? 11.125 14.164 11.586 1 97.56 91 ARG A O 1
ATOM 756 N N . ARG A 1 92 ? 11.047 15.484 13.391 1 89.25 92 ARG A N 1
ATOM 757 C CA . ARG A 1 92 ? 12.18 14.852 14.047 1 89.25 92 ARG A CA 1
ATOM 758 C C . ARG A 1 92 ? 11.727 13.727 14.969 1 89.25 92 ARG A C 1
ATOM 760 O O . ARG A 1 92 ? 10.617 13.766 15.508 1 89.25 92 ARG A O 1
ATOM 767 N N . MET B 1 1 ? 11.562 -6.004 -18.219 1 81.81 1 MET B N 1
ATOM 768 C CA . MET B 1 1 ? 10.938 -5.297 -17.109 1 81.81 1 MET B CA 1
ATOM 769 C C . MET B 1 1 ? 11.078 -6.09 -15.812 1 81.81 1 MET B C 1
ATOM 771 O O . MET B 1 1 ? 11.125 -7.32 -15.836 1 81.81 1 MET B O 1
ATOM 775 N N . LYS B 1 2 ? 11.289 -5.5 -14.648 1 92.75 2 LYS B N 1
ATOM 776 C CA . LYS B 1 2 ? 11.578 -6.176 -13.383 1 92.75 2 LYS B CA 1
ATOM 777 C C . LYS B 1 2 ? 10.375 -6.98 -12.906 1 92.75 2 LYS B C 1
ATOM 779 O O . LYS B 1 2 ? 9.258 -6.473 -12.867 1 92.75 2 LYS B O 1
ATOM 784 N N . GLN B 1 3 ? 10.602 -8.344 -12.766 1 97.31 3 GLN B N 1
ATOM 785 C CA . GLN B 1 3 ? 9.578 -9.211 -12.188 1 97.31 3 GLN B CA 1
ATOM 786 C C . GLN B 1 3 ? 9.617 -9.172 -10.664 1 97.31 3 GLN B C 1
ATOM 788 O O . GLN B 1 3 ? 10.695 -9.25 -10.062 1 97.31 3 GLN B O 1
ATOM 793 N N . VAL B 1 4 ? 8.422 -9.062 -10.078 1 97.5 4 VAL B N 1
ATOM 794 C CA . VAL B 1 4 ? 8.391 -8.953 -8.625 1 97.5 4 VAL B CA 1
ATOM 795 C C . VAL B 1 4 ? 7.246 -9.789 -8.062 1 97.5 4 VAL B C 1
ATOM 797 O O . VAL B 1 4 ? 6.457 -10.359 -8.82 1 97.5 4 VAL B O 1
ATOM 800 N N . ARG B 1 5 ? 7.266 -9.898 -6.727 1 98.38 5 ARG B N 1
ATOM 801 C CA . ARG B 1 5 ? 6.215 -10.547 -5.953 1 98.38 5 ARG B CA 1
ATOM 802 C C . ARG B 1 5 ? 5.773 -9.672 -4.785 1 98.38 5 ARG B C 1
ATOM 804 O O . ARG B 1 5 ? 6.605 -9.078 -4.102 1 98.38 5 ARG B O 1
ATOM 811 N N . ALA B 1 6 ? 4.473 -9.57 -4.59 1 98.62 6 ALA B N 1
ATOM 812 C CA . ALA B 1 6 ? 3.918 -8.867 -3.438 1 98.62 6 ALA B CA 1
ATOM 813 C C . ALA B 1 6 ? 2.893 -9.734 -2.707 1 98.62 6 ALA B C 1
ATOM 815 O O . ALA B 1 6 ? 2.002 -10.312 -3.334 1 98.62 6 ALA B O 1
ATOM 816 N N . HIS B 1 7 ? 3.047 -9.852 -1.466 1 98.81 7 HIS B N 1
ATOM 817 C CA . HIS B 1 7 ? 2.053 -10.422 -0.563 1 98.81 7 HIS B CA 1
ATOM 818 C C . HIS B 1 7 ? 1.234 -9.328 0.116 1 98.81 7 HIS B C 1
ATOM 820 O O . HIS B 1 7 ? 1.792 -8.445 0.775 1 98.81 7 HIS B O 1
ATOM 826 N N . VAL B 1 8 ? -0.116 -9.375 0.009 1 98.88 8 VAL B N 1
ATOM 827 C CA . VAL B 1 8 ? -0.981 -8.266 0.392 1 98.88 8 VAL B CA 1
ATOM 828 C C . VAL B 1 8 ? -2.074 -8.766 1.335 1 98.88 8 VAL B C 1
ATOM 830 O O . VAL B 1 8 ? -2.674 -9.812 1.102 1 98.88 8 VAL B O 1
ATOM 833 N N . ILE B 1 9 ? -2.295 -7.973 2.404 1 98.88 9 ILE B N 1
ATOM 834 C CA . ILE B 1 9 ? -3.432 -8.203 3.291 1 98.88 9 ILE B CA 1
ATOM 835 C C . ILE B 1 9 ? -4.301 -6.949 3.352 1 98.88 9 ILE B C 1
ATOM 837 O O . ILE B 1 9 ? -3.811 -5.859 3.656 1 98.88 9 ILE B O 1
ATOM 841 N N . VAL B 1 10 ? -5.559 -7.156 3.066 1 98.88 10 VAL B N 1
ATOM 842 C CA . VAL B 1 10 ? -6.512 -6.051 3.041 1 98.88 10 VAL B CA 1
ATOM 843 C C . VAL B 1 10 ? -7.473 -6.172 4.219 1 98.88 10 VAL B C 1
ATOM 845 O O . VAL B 1 10 ? -8.078 -7.223 4.43 1 98.88 10 VAL B O 1
ATOM 848 N N . HIS B 1 11 ? -7.574 -5.117 5.023 1 98.88 11 HIS B N 1
ATOM 849 C CA . HIS B 1 11 ? -8.438 -5.051 6.195 1 98.88 11 HIS B CA 1
ATOM 850 C C . HIS B 1 11 ? -9.633 -4.129 5.953 1 98.88 11 HIS B C 1
ATOM 852 O O . HIS B 1 11 ? -9.523 -3.164 5.188 1 98.88 11 HIS B O 1
ATOM 858 N N . GLY B 1 12 ? -10.789 -4.328 6.762 1 98.56 12 GLY B N 1
ATOM 859 C CA . GLY B 1 12 ? -12 -3.529 6.684 1 98.56 12 GLY B CA 1
ATOM 860 C C . GLY B 1 12 ? -13.242 -4.355 6.398 1 98.56 12 GLY B C 1
ATOM 861 O O . GLY B 1 12 ? -13.312 -5.531 6.766 1 98.56 12 GLY B O 1
ATOM 862 N N . LYS B 1 13 ? -14.281 -3.723 5.863 1 98.44 13 LYS B N 1
ATOM 863 C CA . LYS B 1 13 ? -15.406 -4.445 5.285 1 98.44 13 LYS B CA 1
ATOM 864 C C . LYS B 1 13 ? -15.078 -4.949 3.883 1 98.44 13 LYS B C 1
ATOM 866 O O . LYS B 1 13 ? -15.422 -4.301 2.891 1 98.44 13 LYS B O 1
ATOM 871 N N . VAL B 1 14 ? -14.453 -6.152 3.832 1 98.75 14 VAL B N 1
ATOM 872 C CA . VAL B 1 14 ? -13.859 -6.562 2.564 1 98.75 14 VAL B CA 1
ATOM 873 C C . VAL B 1 14 ? -14.328 -7.969 2.201 1 98.75 14 VAL B C 1
ATOM 875 O O . VAL B 1 14 ? -13.938 -8.516 1.17 1 98.75 14 VAL B O 1
ATOM 878 N N . GLN B 1 15 ? -15.055 -8.594 3.094 1 98.06 15 GLN B N 1
ATOM 879 C CA . GLN B 1 15 ? -15.719 -9.844 2.756 1 98.06 15 GLN B CA 1
ATOM 880 C C . GLN B 1 15 ? -17.219 -9.641 2.574 1 98.06 15 GLN B C 1
ATOM 882 O O . GLN B 1 15 ? -17.797 -8.711 3.143 1 98.06 15 GLN B O 1
ATOM 887 N N . GLY B 1 16 ? -17.75 -10.586 1.733 1 97.62 16 GLY B N 1
ATOM 888 C CA . GLY B 1 16 ? -19.156 -10.43 1.415 1 97.62 16 GLY B CA 1
ATOM 889 C C . GLY B 1 16 ? -19.422 -9.289 0.453 1 97.62 16 GLY B C 1
ATOM 890 O O . GLY B 1 16 ? -20.578 -8.844 0.322 1 97.62 16 GLY B O 1
ATOM 891 N N . VAL B 1 17 ? -18.422 -8.82 -0.202 1 98.31 17 VAL B N 1
ATOM 892 C CA . VAL B 1 17 ? -18.562 -7.668 -1.082 1 98.31 17 VAL B CA 1
ATOM 893 C C . VAL B 1 17 ? -17.938 -7.973 -2.443 1 98.31 17 VAL B C 1
ATOM 895 O O . VAL B 1 17 ? -17.469 -7.066 -3.127 1 98.31 17 VAL B O 1
ATOM 898 N N . TYR B 1 18 ? -17.656 -9.211 -2.84 1 98.06 18 TYR B N 1
ATOM 899 C CA . TYR B 1 18 ? -17.156 -9.672 -4.125 1 98.06 18 TYR B CA 1
ATOM 900 C C . TYR B 1 18 ? -15.703 -9.242 -4.324 1 98.06 18 TYR B C 1
ATOM 902 O O . TYR B 1 18 ? -15.281 -8.953 -5.449 1 98.06 18 TYR B O 1
ATOM 910 N N . PHE B 1 19 ? -14.953 -9.172 -3.273 1 98.75 19 PHE B N 1
ATOM 911 C CA . PHE B 1 19 ? -13.562 -8.742 -3.361 1 98.75 19 PHE B CA 1
ATOM 912 C C . PHE B 1 19 ? -12.734 -9.734 -4.168 1 98.75 19 PHE B C 1
ATOM 914 O O . PHE B 1 19 ? -11.945 -9.336 -5.027 1 98.75 19 PHE B O 1
ATOM 921 N N . ARG B 1 20 ? -12.953 -11.008 -3.887 1 98.81 20 ARG B N 1
ATOM 922 C CA . ARG B 1 20 ? -12.172 -12.039 -4.555 1 98.81 20 ARG B CA 1
ATOM 923 C C . ARG B 1 20 ? -12.438 -12.039 -6.055 1 98.81 20 ARG B C 1
ATOM 925 O O . ARG B 1 20 ? -11.5 -12.055 -6.855 1 98.81 20 ARG B O 1
ATOM 932 N N . ALA B 1 21 ? -13.664 -12.039 -6.406 1 98.56 21 ALA B N 1
ATOM 933 C CA . ALA B 1 21 ? -14.031 -12.062 -7.816 1 98.56 21 ALA B CA 1
ATOM 934 C C . ALA B 1 21 ? -13.5 -10.836 -8.547 1 98.56 21 ALA B C 1
ATOM 936 O O . ALA B 1 21 ? -12.992 -10.945 -9.664 1 98.56 21 ALA B O 1
ATOM 937 N N . SER B 1 22 ? -13.609 -9.703 -7.906 1 98.75 22 SER B N 1
ATOM 938 C CA . SER B 1 22 ? -13.133 -8.453 -8.5 1 98.75 22 SER B CA 1
ATOM 939 C C . SER B 1 22 ? -11.617 -8.445 -8.625 1 98.75 22 SER B C 1
ATOM 941 O O . SER B 1 22 ? -11.07 -7.918 -9.594 1 98.75 22 SER B O 1
ATOM 943 N N . THR B 1 23 ? -10.93 -8.984 -7.598 1 98.75 23 THR B N 1
ATOM 944 C CA . THR B 1 23 ? -9.477 -9.086 -7.66 1 98.75 23 THR B CA 1
ATOM 945 C C . THR B 1 23 ? -9.047 -9.945 -8.852 1 98.75 23 THR B C 1
ATOM 947 O O . THR B 1 23 ? -8.094 -9.602 -9.555 1 98.75 23 THR B O 1
ATOM 950 N N . LEU B 1 24 ? -9.758 -11.023 -9.047 1 98.75 24 LEU B N 1
ATOM 951 C CA . LEU B 1 24 ? -9.469 -11.906 -10.172 1 98.75 24 LEU B CA 1
ATOM 952 C C . LEU B 1 24 ? -9.625 -11.164 -11.492 1 98.75 24 LEU B C 1
ATOM 954 O O . LEU B 1 24 ? -8.758 -11.273 -12.367 1 98.75 24 LEU B O 1
ATOM 958 N N . GLU B 1 25 ? -10.656 -10.469 -11.672 1 98.62 25 GLU B N 1
ATOM 959 C CA . GLU B 1 25 ? -10.906 -9.711 -12.891 1 98.62 25 GLU B CA 1
ATOM 960 C C . GLU B 1 25 ? -9.812 -8.672 -13.133 1 98.62 25 GLU B C 1
ATOM 962 O O . GLU B 1 25 ? -9.305 -8.547 -14.25 1 98.62 25 GLU B O 1
ATOM 967 N N . LYS B 1 26 ? -9.469 -7.926 -12.102 1 98.5 26 LYS B N 1
ATOM 968 C CA . LYS B 1 26 ? -8.43 -6.91 -12.219 1 98.5 26 LYS B CA 1
ATOM 969 C C . LYS B 1 26 ? -7.078 -7.539 -12.547 1 98.5 26 LYS B C 1
ATOM 971 O O . LYS B 1 26 ? -6.32 -7 -13.352 1 98.5 26 LYS B O 1
ATOM 976 N N . ALA B 1 27 ? -6.797 -8.648 -11.906 1 98.75 27 ALA B N 1
ATOM 977 C CA . ALA B 1 27 ? -5.543 -9.352 -12.156 1 98.75 27 ALA B CA 1
ATOM 978 C C . ALA B 1 27 ? -5.438 -9.781 -13.617 1 98.75 27 ALA B C 1
ATOM 980 O O . ALA B 1 27 ? -4.371 -9.68 -14.227 1 98.75 27 ALA B O 1
ATOM 981 N N . ARG B 1 28 ? -6.48 -10.242 -14.148 1 98.44 28 ARG B N 1
ATOM 982 C CA . ARG B 1 28 ? -6.512 -10.648 -15.547 1 98.44 28 ARG B CA 1
ATOM 983 C C . ARG B 1 28 ? -6.309 -9.453 -16.469 1 98.44 28 ARG B C 1
ATOM 985 O O . ARG B 1 28 ? -5.57 -9.531 -17.453 1 98.44 28 ARG B O 1
ATOM 992 N N . GLU B 1 29 ? -6.941 -8.383 -16.188 1 98.56 29 GLU B N 1
ATOM 993 C CA . GLU B 1 29 ? -6.781 -7.148 -16.938 1 98.56 29 GLU B CA 1
ATOM 994 C C . GLU B 1 29 ? -5.328 -6.688 -16.953 1 98.56 29 GLU B C 1
ATOM 996 O O . GLU B 1 29 ? -4.82 -6.234 -17.969 1 98.56 29 GLU B O 1
ATOM 1001 N N . GLU B 1 30 ? -4.68 -6.812 -15.812 1 98.12 30 GLU B N 1
ATOM 1002 C CA . GLU B 1 30 ? -3.32 -6.309 -15.648 1 98.12 30 GLU B CA 1
ATOM 1003 C C . GLU B 1 30 ? -2.293 -7.332 -16.125 1 98.12 30 GLU B C 1
ATOM 1005 O O . GLU B 1 30 ? -1.123 -7 -16.328 1 98.12 30 GLU B O 1
ATOM 1010 N N . GLY B 1 31 ? -2.732 -8.547 -16.234 1 98.12 31 GLY B N 1
ATOM 1011 C CA . GLY B 1 31 ? -1.824 -9.594 -16.672 1 98.12 31 GLY B CA 1
ATOM 1012 C C . GLY B 1 31 ? -0.877 -10.055 -15.578 1 98.12 31 GLY B C 1
ATOM 1013 O O . GLY B 1 31 ? 0.287 -10.359 -15.852 1 98.12 31 GLY B O 1
ATOM 1014 N N . VAL B 1 32 ? -1.299 -10.086 -14.375 1 98.44 32 VAL B N 1
ATOM 1015 C CA . VAL B 1 32 ? -0.5 -10.578 -13.25 1 98.44 32 VAL B CA 1
ATOM 1016 C C . VAL B 1 32 ? -0.993 -11.961 -12.828 1 98.44 32 VAL B C 1
ATOM 1018 O O . VAL B 1 32 ? -2.156 -12.305 -13.055 1 98.44 32 VAL B O 1
ATOM 1021 N N . THR B 1 33 ? -0.1 -12.711 -12.273 1 98.75 33 THR B N 1
ATOM 1022 C CA . THR B 1 33 ? -0.443 -14.047 -11.805 1 98.75 33 THR B CA 1
ATOM 1023 C C . THR B 1 33 ? -0.411 -14.102 -10.281 1 98.75 33 THR B C 1
ATOM 1025 O O . THR B 1 33 ? 0.016 -13.148 -9.625 1 98.75 33 THR B O 1
ATOM 1028 N N . GLY B 1 34 ? -0.922 -15.227 -9.617 1 98.81 34 GLY B N 1
ATOM 1029 C CA . GLY B 1 34 ? -1.003 -15.359 -8.172 1 98.81 34 GLY B CA 1
ATOM 1030 C C . GLY B 1 34 ? -2.352 -15.867 -7.691 1 98.81 34 GLY B C 1
ATOM 1031 O O . GLY B 1 34 ? -2.98 -16.688 -8.352 1 98.81 34 GLY B O 1
ATOM 1032 N N . TRP B 1 35 ? -2.75 -15.367 -6.457 1 98.88 35 TRP B N 1
ATOM 1033 C CA . TRP B 1 35 ? -4.023 -15.844 -5.922 1 98.88 35 TRP B CA 1
ATOM 1034 C C . TRP B 1 35 ? -4.59 -14.859 -4.906 1 98.88 35 TRP B C 1
ATOM 1036 O O . TRP B 1 35 ? -3.879 -13.969 -4.438 1 98.88 35 TRP B O 1
ATOM 1046 N N . VAL B 1 36 ? -5.859 -14.992 -4.629 1 98.94 36 VAL B N 1
ATOM 1047 C CA . VAL B 1 36 ? -6.566 -14.242 -3.6 1 98.94 36 VAL B CA 1
ATOM 1048 C C . VAL B 1 36 ? -7.434 -15.188 -2.773 1 98.94 36 VAL B C 1
ATOM 1050 O O . VAL B 1 36 ? -7.965 -16.172 -3.297 1 98.94 36 VAL B O 1
ATOM 1053 N N . ARG B 1 37 ? -7.629 -14.883 -1.541 1 98.81 37 ARG B N 1
ATOM 1054 C CA . ARG B 1 37 ? -8.5 -15.68 -0.684 1 98.81 37 ARG B CA 1
ATOM 1055 C C . ARG B 1 37 ? -9.023 -14.852 0.487 1 98.81 37 ARG B C 1
ATOM 1057 O O . ARG B 1 37 ? -8.414 -13.844 0.858 1 98.81 37 ARG B O 1
ATOM 1064 N N . ASN B 1 38 ? -10.109 -15.32 1.067 1 98.69 38 ASN B N 1
ATOM 1065 C CA . ASN B 1 38 ? -10.578 -14.805 2.348 1 98.69 38 ASN B CA 1
ATOM 1066 C C . ASN B 1 38 ? -9.906 -15.508 3.52 1 98.69 38 ASN B C 1
ATOM 1068 O O . ASN B 1 38 ? -9.703 -16.719 3.488 1 98.69 38 ASN B O 1
ATOM 1072 N N . ARG B 1 39 ? -9.602 -14.758 4.535 1 98.62 39 ARG B N 1
ATOM 1073 C CA . ARG B 1 39 ? -9.094 -15.352 5.773 1 98.62 39 ARG B CA 1
ATOM 1074 C C . ARG B 1 39 ? -10.203 -15.453 6.816 1 98.62 39 ARG B C 1
ATOM 1076 O O . ARG B 1 39 ? -11.156 -14.672 6.805 1 98.62 39 ARG B O 1
ATOM 1083 N N . PRO B 1 40 ? -9.984 -16.391 7.75 1 97.75 40 PRO B N 1
ATOM 1084 C CA . PRO B 1 40 ? -11 -16.547 8.797 1 97.75 40 PRO B CA 1
ATOM 1085 C C . PRO B 1 40 ? -11.148 -15.312 9.672 1 97.75 40 PRO B C 1
ATOM 1087 O O . PRO B 1 40 ? -12.211 -15.102 10.273 1 97.75 40 PRO B O 1
ATOM 1090 N N . ASP B 1 41 ? -10.18 -14.477 9.711 1 98.19 41 ASP B N 1
ATOM 1091 C CA . ASP B 1 41 ? -10.211 -13.305 10.578 1 98.19 41 ASP B CA 1
ATOM 1092 C C . ASP B 1 41 ? -10.922 -12.133 9.906 1 98.19 41 ASP B C 1
ATOM 1094 O O . ASP B 1 41 ? -10.945 -11.023 10.438 1 98.19 41 ASP B O 1
ATOM 1098 N N . GLY B 1 42 ? -11.406 -12.297 8.711 1 98.44 42 GLY B N 1
ATOM 1099 C CA . GLY B 1 42 ? -12.195 -11.273 8.055 1 98.44 42 GLY B CA 1
ATOM 1100 C C . GLY B 1 42 ? -11.422 -10.5 7.004 1 98.44 42 GLY B C 1
ATOM 1101 O O . GLY B 1 42 ? -12 -9.688 6.273 1 98.44 42 GLY B O 1
ATOM 1102 N N . THR B 1 43 ? -10.125 -10.781 6.918 1 98.75 43 THR B N 1
ATOM 1103 C CA . THR B 1 43 ? -9.297 -10.062 5.953 1 98.75 43 THR B CA 1
ATOM 1104 C C . THR B 1 43 ? -9.281 -10.789 4.609 1 98.75 43 THR B C 1
ATOM 1106 O O . THR B 1 43 ? -9.734 -11.93 4.512 1 98.75 43 THR B O 1
ATOM 1109 N N . VAL B 1 44 ? -8.844 -10.039 3.572 1 98.88 44 VAL B N 1
ATOM 1110 C CA . VAL B 1 44 ? -8.539 -10.625 2.271 1 98.88 44 VAL B CA 1
ATOM 1111 C C . VAL B 1 44 ? -7.023 -10.695 2.08 1 98.88 44 VAL B C 1
ATOM 1113 O O . VAL B 1 44 ? -6.305 -9.734 2.383 1 98.88 44 VAL B O 1
ATOM 1116 N N . GLU B 1 45 ? -6.594 -11.82 1.64 1 98.94 45 GLU B N 1
ATOM 1117 C CA . GLU B 1 45 ? -5.184 -12.078 1.381 1 98.94 45 GLU B CA 1
ATOM 1118 C C . GLU B 1 45 ? -4.93 -12.336 -0.102 1 98.94 45 GLU B C 1
ATOM 1120 O O . GLU B 1 45 ? -5.699 -13.047 -0.755 1 98.94 45 GLU B O 1
ATOM 1125 N N . ALA B 1 46 ? -3.832 -11.797 -0.613 1 98.94 46 ALA B N 1
ATOM 1126 C CA . ALA B 1 46 ? -3.504 -12.047 -2.014 1 98.94 46 ALA B CA 1
ATOM 1127 C C . ALA B 1 46 ? -1.994 -12.07 -2.229 1 98.94 46 ALA B C 1
ATOM 1129 O O . ALA B 1 46 ? -1.244 -11.438 -1.478 1 98.94 46 ALA B O 1
ATOM 1130 N N . VAL B 1 47 ? -1.595 -12.805 -3.227 1 98.88 47 VAL B N 1
ATOM 1131 C CA . VAL B 1 47 ? -0.245 -12.766 -3.779 1 98.88 47 VAL B CA 1
ATOM 1132 C C . VAL B 1 47 ? -0.302 -12.391 -5.258 1 98.88 47 VAL B C 1
ATOM 1134 O O . VAL B 1 47 ? -1.093 -12.953 -6.02 1 98.88 47 VAL B O 1
ATOM 1137 N N . PHE B 1 48 ? 0.502 -11.422 -5.613 1 98.75 48 PHE B N 1
ATOM 1138 C CA . PHE B 1 48 ? 0.617 -10.984 -7 1 98.75 48 PHE B CA 1
ATOM 1139 C C . PHE B 1 48 ? 2.033 -11.195 -7.52 1 98.75 48 PHE B C 1
ATOM 1141 O O . PHE B 1 48 ? 3.006 -10.828 -6.852 1 98.75 48 PHE B O 1
ATOM 1148 N N . GLU B 1 49 ? 2.195 -11.68 -8.695 1 98.62 49 GLU B N 1
ATOM 1149 C CA . GLU B 1 49 ? 3.467 -11.773 -9.406 1 98.62 49 GLU B CA 1
ATOM 1150 C C . GLU B 1 49 ? 3.352 -11.211 -10.82 1 98.62 49 GLU B C 1
ATOM 1152 O O . GLU B 1 49 ? 2.338 -11.414 -11.492 1 98.62 49 GLU B O 1
ATOM 1157 N N . GLY B 1 50 ? 4.402 -10.516 -11.242 1 98.06 50 GLY B N 1
ATOM 1158 C CA . GLY B 1 50 ? 4.434 -9.938 -12.578 1 98.06 50 GLY B CA 1
ATOM 1159 C C . GLY B 1 50 ? 5.355 -8.742 -12.688 1 98.06 50 GLY B C 1
ATOM 1160 O O . GLY B 1 50 ? 6.227 -8.539 -11.836 1 98.06 50 GLY B O 1
ATOM 1161 N N . GLU B 1 51 ? 5.188 -8.039 -13.758 1 97.56 51 GLU B N 1
ATOM 1162 C CA . GLU B 1 51 ? 5.949 -6.801 -13.922 1 97.56 51 GLU B CA 1
ATOM 1163 C C . GLU B 1 51 ? 5.648 -5.812 -12.797 1 97.56 51 GLU B C 1
ATOM 1165 O O . GLU B 1 51 ? 4.492 -5.641 -12.414 1 97.56 51 GLU B O 1
ATOM 1170 N N . GLU B 1 52 ? 6.715 -5.168 -12.344 1 96.88 52 GLU B N 1
ATOM 1171 C CA . GLU B 1 52 ? 6.645 -4.328 -11.148 1 96.88 52 GLU B CA 1
ATOM 1172 C C . GLU B 1 52 ? 5.516 -3.307 -11.258 1 96.88 52 GLU B C 1
ATOM 1174 O O . GLU B 1 52 ? 4.73 -3.141 -10.328 1 96.88 52 GLU B O 1
ATOM 1179 N N . GLU B 1 53 ? 5.406 -2.633 -12.367 1 95.88 53 GLU B N 1
ATOM 1180 C CA . GLU B 1 53 ? 4.402 -1.585 -12.531 1 95.88 53 GLU B CA 1
ATOM 1181 C C . GLU B 1 53 ? 2.992 -2.162 -12.5 1 95.88 53 GLU B C 1
ATOM 1183 O O . GLU B 1 53 ? 2.062 -1.521 -12 1 95.88 53 GLU B O 1
ATOM 1188 N N . ARG B 1 54 ? 2.842 -3.301 -13.008 1 97.88 54 ARG B N 1
ATOM 1189 C CA . ARG B 1 54 ? 1.541 -3.961 -13.008 1 97.88 54 ARG B CA 1
ATOM 1190 C C . ARG B 1 54 ? 1.147 -4.41 -11.609 1 97.88 54 ARG B C 1
ATOM 1192 O O . ARG B 1 54 ? -0.016 -4.289 -11.211 1 97.88 54 ARG B O 1
ATOM 1199 N N . VAL B 1 55 ? 2.137 -4.883 -10.891 1 98.19 55 VAL B N 1
ATOM 1200 C CA . VAL B 1 55 ? 1.893 -5.277 -9.508 1 98.19 55 VAL B CA 1
ATOM 1201 C C . VAL B 1 55 ? 1.542 -4.043 -8.672 1 98.19 55 VAL B C 1
ATOM 1203 O O . VAL B 1 55 ? 0.638 -4.09 -7.836 1 98.19 55 VAL B O 1
ATOM 1206 N N . LYS B 1 56 ? 2.219 -2.934 -8.914 1 96.44 56 LYS B N 1
ATOM 1207 C CA . LYS B 1 56 ? 1.918 -1.69 -8.211 1 96.44 56 LYS B CA 1
ATOM 1208 C C . LYS B 1 56 ? 0.494 -1.226 -8.5 1 96.44 56 LYS B C 1
ATOM 1210 O O . LYS B 1 56 ? -0.184 -0.695 -7.621 1 96.44 56 LYS B O 1
ATOM 1215 N N . ARG B 1 57 ? 0.023 -1.448 -9.688 1 97 57 ARG B N 1
ATOM 1216 C CA . ARG B 1 57 ? -1.353 -1.097 -10.023 1 97 57 ARG B CA 1
ATOM 1217 C C . ARG B 1 57 ? -2.344 -1.974 -9.266 1 97 57 ARG B C 1
ATOM 1219 O O . ARG B 1 57 ? -3.402 -1.503 -8.852 1 97 57 ARG B O 1
ATOM 1226 N N . MET B 1 58 ? -2.014 -3.24 -9.078 1 98.38 58 MET B N 1
ATOM 1227 C CA . MET B 1 58 ? -2.863 -4.117 -8.281 1 98.38 58 MET B CA 1
ATOM 1228 C C . MET B 1 58 ? -2.957 -3.621 -6.84 1 98.38 58 MET B C 1
ATOM 1230 O O . MET B 1 58 ? -4.043 -3.598 -6.254 1 98.38 58 MET B O 1
ATOM 1234 N N . ILE B 1 59 ? -1.808 -3.238 -6.324 1 98.31 59 ILE B N 1
ATOM 1235 C CA . ILE B 1 59 ? -1.755 -2.75 -4.953 1 98.31 59 ILE B CA 1
ATOM 1236 C C . ILE B 1 59 ? -2.598 -1.484 -4.82 1 98.31 59 ILE B C 1
ATOM 1238 O O . ILE B 1 59 ? -3.365 -1.338 -3.865 1 98.31 59 ILE B O 1
ATOM 1242 N N . ALA B 1 60 ? -2.455 -0.583 -5.773 1 96.81 60 ALA B N 1
ATOM 1243 C CA . ALA B 1 60 ? -3.262 0.634 -5.781 1 96.81 60 ALA B CA 1
ATOM 1244 C C . ALA B 1 60 ? -4.754 0.306 -5.781 1 96.81 60 ALA B C 1
ATOM 1246 O O . ALA B 1 60 ? -5.531 0.926 -5.051 1 96.81 60 ALA B O 1
ATOM 1247 N N . TRP B 1 61 ? -5.1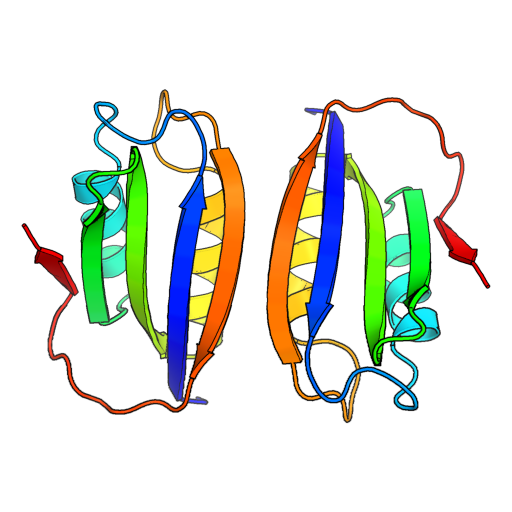48 -0.628 -6.539 1 97.62 61 TRP B N 1
ATOM 1248 C CA . TRP B 1 61 ? -6.547 -1.034 -6.617 1 97.62 61 TRP B CA 1
ATOM 1249 C C . TRP B 1 61 ? -7.023 -1.61 -5.285 1 97.62 61 TRP B C 1
ATOM 1251 O O . TRP B 1 61 ? -8.164 -1.382 -4.875 1 97.62 61 TRP B O 1
ATOM 1261 N N . CYS B 1 62 ? -6.164 -2.373 -4.598 1 98.25 62 CYS B N 1
ATOM 1262 C CA . CYS B 1 62 ? -6.52 -2.992 -3.326 1 98.25 62 CYS B CA 1
ATOM 1263 C C . CYS B 1 62 ? -6.898 -1.938 -2.295 1 98.25 62 CYS B C 1
ATOM 1265 O O . CYS B 1 62 ? -7.633 -2.227 -1.348 1 98.25 62 CYS B O 1
ATOM 1267 N N . HIS B 1 63 ? -6.395 -0.718 -2.42 1 97.56 63 HIS B N 1
ATOM 1268 C CA . HIS B 1 63 ? -6.746 0.364 -1.508 1 97.56 63 HIS B CA 1
ATOM 1269 C C . HIS B 1 63 ? -8.18 0.838 -1.745 1 97.56 63 HIS B C 1
ATOM 1271 O O . HIS B 1 63 ? -8.773 1.483 -0.88 1 97.56 63 HIS B O 1
ATOM 1277 N N . GLN B 1 64 ? -8.703 0.561 -2.883 1 95.38 64 GLN B N 1
ATOM 1278 C CA . GLN B 1 64 ? -10.07 0.922 -3.244 1 95.38 64 GLN B CA 1
ATOM 1279 C C . GLN B 1 64 ? -11.016 -0.267 -3.084 1 95.38 64 GLN B C 1
ATOM 1281 O O . GLN B 1 64 ? -12.008 -0.182 -2.365 1 95.38 64 GLN B O 1
ATOM 1286 N N . GLY B 1 65 ? -10.641 -1.374 -3.779 1 97.12 65 GLY B N 1
ATOM 1287 C CA . GLY B 1 65 ? -11.469 -2.568 -3.801 1 97.12 65 GLY B CA 1
ATOM 1288 C C . GLY B 1 65 ? -12.727 -2.408 -4.641 1 97.12 65 GLY B C 1
ATOM 1289 O O . GLY B 1 65 ? -12.852 -1.446 -5.402 1 97.12 65 GLY B O 1
ATOM 1290 N N . PRO B 1 66 ? -13.617 -3.498 -4.605 1 97.81 66 PRO B N 1
ATOM 1291 C CA . PRO B 1 66 ? -14.875 -3.42 -5.34 1 97.81 66 PRO B CA 1
ATOM 1292 C C . PRO B 1 66 ? -15.859 -2.424 -4.727 1 97.81 66 PRO B C 1
ATOM 1294 O O . PRO B 1 66 ? -15.625 -1.928 -3.621 1 97.81 66 PRO B O 1
ATOM 1297 N N . PRO B 1 67 ? -17 -2.447 -5.57 1 91.88 67 PRO B N 1
ATOM 1298 C CA . PRO B 1 67 ? -18.031 -1.552 -5.035 1 91.88 67 PRO B CA 1
ATOM 1299 C C . PRO B 1 67 ? -18.594 -2.021 -3.693 1 91.88 67 PRO B C 1
ATOM 1301 O O . PRO B 1 67 ? -18.734 -3.227 -3.469 1 91.88 67 PRO B O 1
ATOM 1304 N N . TRP B 1 68 ? -18.578 -1.46 -2.656 1 95.44 68 TRP B N 1
ATOM 1305 C CA . TRP B 1 68 ? -19.219 -1.687 -1.362 1 95.44 68 TRP B CA 1
ATOM 1306 C C . TRP B 1 68 ? -18.172 -2.014 -0.295 1 95.44 68 TRP B C 1
ATOM 1308 O O . TRP B 1 68 ? -18.516 -2.18 0.879 1 95.44 68 TRP B O 1
ATOM 1318 N N . ALA B 1 69 ? -16.969 -2.252 -0.862 1 98.12 69 ALA B N 1
ATOM 1319 C CA . ALA B 1 69 ? -15.906 -2.477 0.109 1 98.12 69 ALA B CA 1
ATOM 1320 C C . ALA B 1 69 ? -15.57 -1.193 0.863 1 98.12 69 ALA B C 1
ATOM 1322 O O . ALA B 1 69 ? -15.758 -0.092 0.34 1 98.12 69 ALA B O 1
ATOM 1323 N N . GLU B 1 70 ? -15.18 -1.256 2.051 1 97.81 70 GLU B N 1
ATOM 1324 C CA . GLU B 1 70 ? -14.555 -0.211 2.861 1 97.81 70 GLU B CA 1
ATOM 1325 C C . GLU B 1 70 ? -13.188 -0.649 3.373 1 97.81 70 GLU B C 1
ATOM 1327 O O . GLU B 1 70 ? -13.086 -1.303 4.414 1 97.81 70 GLU B O 1
ATOM 1332 N N . VAL B 1 71 ? -12.164 -0.23 2.668 1 98.44 71 VAL B N 1
ATOM 1333 C CA . VAL B 1 71 ? -10.812 -0.643 3.01 1 98.44 71 VAL B CA 1
ATOM 1334 C C . VAL B 1 71 ? -10.25 0.273 4.098 1 98.44 71 VAL B C 1
ATOM 1336 O O . VAL B 1 71 ? -10.188 1.492 3.918 1 98.44 71 VAL B O 1
ATOM 1339 N N . GLU B 1 72 ? -9.828 -0.307 5.18 1 98.44 72 GLU B N 1
ATOM 1340 C CA . GLU B 1 72 ? -9.328 0.447 6.324 1 98.44 72 GLU B CA 1
ATOM 1341 C C . GLU B 1 72 ? -7.801 0.427 6.375 1 98.44 72 GLU B C 1
ATOM 1343 O O . GLU B 1 72 ? -7.176 1.389 6.832 1 98.44 72 GLU B O 1
ATOM 1348 N N . ARG B 1 73 ? -7.238 -0.668 5.938 1 98.69 73 ARG B N 1
ATOM 1349 C CA . ARG B 1 73 ? -5.793 -0.867 6.039 1 98.69 73 ARG B CA 1
ATOM 1350 C C . ARG B 1 73 ? -5.305 -1.86 4.992 1 98.69 73 ARG B C 1
ATOM 1352 O O . ARG B 1 73 ? -5.957 -2.873 4.734 1 98.69 73 ARG B O 1
ATOM 1359 N N . VAL B 1 74 ? -4.105 -1.608 4.426 1 98.81 74 VAL B N 1
ATOM 1360 C CA . VAL B 1 74 ? -3.451 -2.531 3.504 1 98.81 74 VAL B CA 1
ATOM 1361 C C . VAL B 1 74 ? -2 -2.742 3.93 1 98.81 74 VAL B C 1
ATOM 1363 O O . VAL B 1 74 ? -1.271 -1.778 4.172 1 98.81 74 VAL B O 1
ATOM 1366 N N . GLU B 1 75 ? -1.619 -3.932 4.051 1 98.75 75 GLU B N 1
ATOM 1367 C CA . GLU B 1 75 ? -0.23 -4.324 4.273 1 98.75 75 GLU B CA 1
ATOM 1368 C C . GLU B 1 75 ? 0.373 -4.953 3.021 1 98.75 75 GLU B C 1
ATOM 1370 O O . GLU B 1 75 ? -0.201 -5.879 2.449 1 98.75 75 GLU B O 1
ATOM 1375 N N . VAL B 1 76 ? 1.493 -4.461 2.627 1 98.81 76 VAL B N 1
ATOM 1376 C CA . VAL B 1 76 ? 2.188 -4.98 1.453 1 98.81 76 VAL B CA 1
ATOM 1377 C C . VAL B 1 76 ? 3.586 -5.453 1.847 1 98.81 76 VAL B C 1
ATOM 1379 O O . VAL B 1 76 ? 4.395 -4.668 2.35 1 98.81 76 VAL B O 1
ATOM 1382 N N . ASN B 1 77 ? 3.859 -6.699 1.662 1 98.69 77 ASN B N 1
ATOM 1383 C CA . ASN B 1 77 ? 5.191 -7.273 1.818 1 98.69 77 ASN B CA 1
ATOM 1384 C C . ASN B 1 77 ? 5.793 -7.668 0.473 1 98.69 77 ASN B C 1
ATOM 1386 O O . ASN B 1 77 ? 5.281 -8.57 -0.196 1 98.69 77 ASN B O 1
ATOM 1390 N N . TRP B 1 78 ? 6.883 -7.035 0.102 1 98.06 78 TRP B N 1
ATOM 1391 C CA . TRP B 1 78 ? 7.555 -7.371 -1.147 1 98.06 78 TRP B CA 1
ATOM 1392 C C . TRP B 1 78 ? 8.422 -8.617 -0.979 1 98.06 78 TRP B C 1
ATOM 1394 O O . TRP B 1 78 ? 9.094 -8.773 0.039 1 98.06 78 TRP B O 1
ATOM 1404 N N . GLU B 1 79 ? 8.352 -9.461 -1.97 1 97.06 79 GLU B N 1
ATOM 1405 C CA . GLU B 1 79 ? 9.125 -10.703 -1.971 1 97.06 79 GLU B CA 1
ATOM 1406 C C . GLU B 1 79 ? 9.828 -10.906 -3.307 1 97.06 79 GLU B C 1
ATOM 1408 O O . GLU B 1 79 ? 9.516 -10.242 -4.293 1 97.06 79 GLU B O 1
ATOM 1413 N N . ASP B 1 80 ? 10.742 -11.812 -3.312 1 94.69 80 ASP B N 1
ATOM 1414 C CA . ASP B 1 80 ? 11.398 -12.18 -4.566 1 94.69 80 ASP B CA 1
ATOM 1415 C C . ASP B 1 80 ? 10.43 -12.906 -5.5 1 94.69 80 ASP B C 1
ATOM 1417 O O . ASP B 1 80 ? 9.648 -13.75 -5.055 1 94.69 80 ASP B O 1
ATOM 1421 N N . TRP B 1 81 ? 10.508 -12.508 -6.77 1 95.19 81 TRP B N 1
ATOM 1422 C CA . TRP B 1 81 ? 9.727 -13.211 -7.777 1 95.19 81 TRP B CA 1
ATOM 1423 C C . TRP B 1 81 ? 10.078 -14.688 -7.812 1 95.19 81 TRP B C 1
ATOM 1425 O O . TRP B 1 81 ? 11.258 -15.055 -7.766 1 95.19 81 TRP B O 1
ATOM 1435 N N . ARG B 1 82 ? 9.125 -15.602 -7.93 1 96.31 82 ARG B N 1
ATOM 1436 C CA . ARG B 1 82 ? 9.359 -17.047 -7.922 1 96.31 82 ARG B CA 1
ATOM 1437 C C . ARG B 1 82 ? 8.883 -17.688 -9.219 1 96.31 82 ARG B C 1
ATOM 1439 O O . ARG B 1 82 ? 9.266 -18.812 -9.539 1 96.31 82 ARG B O 1
ATOM 1446 N N . GLY B 1 83 ? 8.023 -16.953 -9.945 1 94.38 83 GLY B N 1
ATOM 1447 C CA . GLY B 1 83 ? 7.449 -17.516 -11.156 1 94.38 83 GLY B CA 1
ATOM 1448 C C . GLY B 1 83 ? 6.641 -18.781 -10.898 1 94.38 83 GLY B C 1
ATOM 1449 O O . GLY B 1 83 ? 6.699 -19.734 -11.68 1 94.38 83 GLY B O 1
ATOM 1450 N N . GLU B 1 84 ? 5.926 -18.797 -9.789 1 94.62 84 GLU B N 1
ATOM 1451 C CA . GLU B 1 84 ? 5.27 -20.016 -9.305 1 94.62 84 GLU B CA 1
ATOM 1452 C C . GLU B 1 84 ? 3.881 -20.172 -9.914 1 94.62 84 GLU B C 1
ATOM 1454 O O . GLU B 1 84 ? 3.312 -21.266 -9.906 1 94.62 84 GLU B O 1
ATOM 1459 N N . PHE B 1 85 ? 3.428 -19.172 -10.539 1 97.06 85 PHE B N 1
ATOM 1460 C CA . PHE B 1 85 ? 2.041 -19.188 -10.984 1 97.06 85 PHE B CA 1
ATOM 1461 C C . PHE B 1 85 ? 1.957 -19.016 -12.5 1 97.06 85 PHE B C 1
ATOM 1463 O O . PHE B 1 85 ? 2.746 -18.281 -13.086 1 97.06 85 PHE B O 1
ATOM 1470 N N . THR B 1 86 ? 0.98 -19.594 -13.094 1 96.44 86 THR B N 1
ATOM 1471 C CA . THR B 1 86 ? 0.747 -19.453 -14.531 1 96.44 86 THR B CA 1
ATOM 1472 C C . THR B 1 86 ? -0.523 -18.656 -14.797 1 96.44 86 THR B C 1
ATOM 1474 O O . THR B 1 86 ? -0.756 -18.203 -15.922 1 96.44 86 THR B O 1
ATOM 1477 N N . ASP B 1 87 ? -1.252 -18.484 -13.828 1 98.19 87 ASP B N 1
ATOM 1478 C CA . ASP B 1 87 ? -2.498 -17.719 -13.883 1 98.19 87 ASP B CA 1
ATOM 1479 C C . ASP B 1 87 ? -2.818 -17.078 -12.531 1 98.19 87 ASP B C 1
ATOM 1481 O O . ASP B 1 87 ? -1.983 -17.078 -11.625 1 98.19 87 ASP B O 1
ATOM 1485 N N . PHE B 1 88 ? -3.957 -16.406 -12.422 1 98.81 88 PHE B N 1
ATOM 1486 C CA . PHE B 1 88 ? -4.48 -15.875 -11.164 1 98.81 88 PHE B CA 1
ATOM 1487 C C . PHE B 1 88 ? -5.73 -16.641 -10.734 1 98.81 88 PHE B C 1
ATOM 1489 O O . PHE B 1 88 ? -6.645 -16.844 -11.539 1 98.81 88 PHE B O 1
ATOM 1496 N N . THR B 1 89 ? -5.793 -17.031 -9.445 1 98.69 89 THR B N 1
ATOM 1497 C CA . THR B 1 89 ? -6.91 -17.875 -9.031 1 98.69 89 THR B CA 1
ATOM 1498 C C . THR B 1 89 ? -7.48 -17.406 -7.699 1 98.69 89 THR B C 1
ATOM 1500 O O . THR B 1 89 ? -6.82 -16.672 -6.957 1 98.69 89 THR B O 1
ATOM 1503 N N . ILE B 1 90 ? -8.734 -17.766 -7.391 1 98.62 90 ILE B N 1
ATOM 1504 C CA . ILE B 1 90 ? -9.328 -17.609 -6.066 1 98.62 90 ILE B CA 1
ATOM 1505 C C . ILE B 1 90 ? -9.102 -18.891 -5.25 1 98.62 90 ILE B C 1
ATOM 1507 O O . ILE B 1 90 ? -9.445 -19.984 -5.691 1 98.62 90 ILE B O 1
ATOM 1511 N N . ARG B 1 91 ? -8.539 -18.734 -4.121 1 97.56 91 ARG B N 1
ATOM 1512 C CA . ARG B 1 91 ? -8.305 -19.875 -3.229 1 97.56 91 ARG B CA 1
ATOM 1513 C C . ARG B 1 91 ? -9.328 -19.891 -2.102 1 97.56 91 ARG B C 1
ATOM 1515 O O . ARG B 1 91 ? -9.836 -18.844 -1.69 1 97.56 91 ARG B O 1
ATOM 1522 N N . ARG B 1 92 ? -9.555 -21.062 -1.573 1 89.44 92 ARG B N 1
ATOM 1523 C CA . ARG B 1 92 ? -10.523 -21.234 -0.491 1 89.44 92 ARG B CA 1
ATOM 1524 C C . ARG B 1 92 ? -9.836 -21.141 0.87 1 89.44 92 ARG B C 1
ATOM 1526 O O . ARG B 1 92 ? -8.656 -21.469 0.999 1 89.44 92 ARG B O 1
#

Nearest PDB structures (foldseek):
  1v3z-assembly1_B  TM=9.898E-01  e=6.937E-14  Pyrococcus horikoshii
  4ojh-assembly2_B  TM=9.893E-01  e=1.164E-12  Saccharolobus solfataricus P2
  4oj3-assembly1_A  TM=9.900E-01  e=1.241E-12  Saccharolobus solfataricus P2
  4oj3-assembly2_B  TM=9.902E-01  e=2.355E-12  Saccharolobus solfataricus P2
  4oj1-assembly1_A  TM=9.860E-01  e=6.159E-12  Saccharolobus solfataricus P2